Protein AF-A0A433JX73-F1 (afdb_monomer_lite)

pLDDT: mean 87.72, std 10.8, range [35.5, 97.44]

Secondary structure (DSSP, 8-state):
-HHHHHHTT----GGG-----TTS--EETTEE-SSS-B--HHHHHHHHHHHHHHHHH-HHHHHHHHHHHHHHHH--HHHHHHHHHSHHHHHHHHHHHHHHHHHHHH-TT-HHHHHHHHHHHHHTT---GGGG--HHHHHHTTEEEEEETTT--EEEEEEETTTEEEE-GGGGTT--TTTGGGEEEEETTEEEEEE-EEEEEEETTTTEEEEEE-GGGTTPPPBPBP-GGG--TT-EEEEEE-TT--TTPPPEEEEEEEEEEEEETTEEEEEESS---TTTTTPEEE-TTS-EEEEEEEPP--S-TT---EEEEEHHHHHTT-

Foldseek 3Di:
DQVVCVVVVHDDDPVPDDDDDLPDQDDDPQWTPSPATAHDPVLLVVLVVLLVCCVPPNLVRSLVVCCVVPVVPDDDPVVVVVCVVPSSVVSLVVSVVSLVVRCVRVHPLDLSSLVSVQSSCVSVVRHDPCSVDHPVNLQQLQKWWKAQQPPRQIAIWGFAPPFAIKFFQVSVPPDAQVNQVRIWTAGPVGRVLTATWGWDFHDPLLRMTHTHGDPSCPPRDGAAADDLVPDDWFFKKWQWWAASDDDPDDIDIDIWTFHDWDQASNAIWTFIPDDDHGRSGGTFIAGPVRHGQFTWDWGDPPDDPPDTGTTTGGVVVSVVRD

Sequence (322 aa):
MQKIIENNGFEINLSKCRLHHITQSQKVTGIVVNNKTNVQRGFINKTRSMLYAWERFGLEAGAKEYITSYLEKDHGTYDKKRILSEPSAYFNLVIKGRINYIGMVRGNQDSIYKKLLYKYSVLNGEPDENLKKTSNDILADSIFIVEHSIEGTQGTAFLVDKLGLVTVWHVVEGVTSETSCLLDFFRFYDRDIKRKAVLHNSSKSKDLAIFKFGNNFQGIVPLRLGDSAKLKQGDEIKLIGFPSYNIGDHYHCNMGRITQRKKVLGINVWLIDIPITHGISGGPVLNSDDEVIGIATVGSEKHDSTTISHGFIPIADALKLL

Structure (mmCIF, N/CA/C/O backbone):
data_AF-A0A433JX73-F1
#
_entry.id   AF-A0A433JX73-F1
#
loop_
_atom_site.group_PDB
_atom_site.id
_atom_site.type_symbol
_atom_site.label_atom_id
_atom_site.label_alt_id
_atom_site.label_comp_id
_atom_site.label_asym_id
_atom_site.label_entity_id
_atom_site.label_seq_id
_atom_site.pdbx_PDB_ins_code
_atom_site.Cartn_x
_atom_site.Cartn_y
_atom_site.Cartn_z
_atom_site.occupancy
_atom_site.B_iso_or_equiv
_atom_site.auth_seq_id
_atom_site.auth_comp_id
_atom_site.auth_asym_id
_atom_site.auth_atom_id
_atom_site.pdbx_PDB_model_num
ATOM 1 N N . MET A 1 1 ? -13.924 -32.068 -30.292 1.00 68.81 1 MET A N 1
ATOM 2 C CA . MET A 1 1 ? -13.388 -30.701 -30.475 1.00 68.81 1 MET A CA 1
ATOM 3 C C . MET A 1 1 ? -13.302 -30.312 -31.950 1.00 68.81 1 MET A C 1
ATOM 5 O O . MET A 1 1 ? -13.969 -29.360 -32.309 1.00 68.81 1 MET A O 1
ATOM 9 N N . GLN A 1 2 ? -12.605 -31.061 -32.816 1.00 80.94 2 GLN A N 1
ATOM 10 C CA . GLN A 1 2 ? -12.507 -30.757 -34.259 1.00 80.94 2 GLN A CA 1
ATOM 11 C C . GLN A 1 2 ? -13.866 -30.537 -34.958 1.00 80.94 2 GLN A C 1
ATOM 13 O O . GLN A 1 2 ? -14.104 -29.453 -35.477 1.00 80.94 2 GLN A O 1
ATOM 18 N N . LYS A 1 3 ? -14.808 -31.483 -34.821 1.00 85.00 3 LYS A N 1
ATOM 19 C CA . LYS A 1 3 ? -16.188 -31.344 -35.335 1.00 85.00 3 LYS A CA 1
ATOM 20 C C . LYS A 1 3 ? -16.917 -30.074 -34.872 1.00 85.00 3 LYS A C 1
ATOM 22 O O . LYS A 1 3 ? -17.759 -29.563 -35.590 1.00 85.00 3 LYS A O 1
ATOM 27 N N . ILE A 1 4 ? -16.627 -29.569 -33.670 1.00 87.62 4 ILE A N 1
ATOM 28 C CA . ILE A 1 4 ? -17.283 -28.361 -33.138 1.00 87.62 4 ILE A CA 1
ATOM 29 C C . ILE A 1 4 ? -16.751 -27.117 -33.858 1.00 87.62 4 ILE A C 1
ATOM 31 O O . ILE A 1 4 ? -17.522 -26.215 -34.162 1.00 87.62 4 ILE A O 1
ATOM 35 N N . ILE A 1 5 ? -15.447 -27.076 -34.142 1.00 83.50 5 ILE A N 1
ATOM 36 C CA . ILE A 1 5 ? -14.789 -25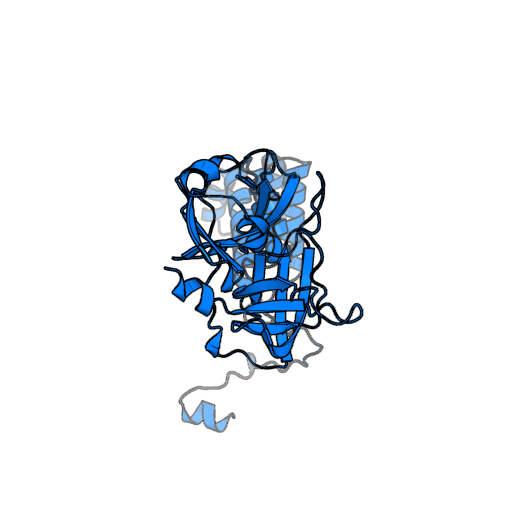.949 -34.815 1.00 83.50 5 ILE A CA 1
ATOM 37 C C . ILE A 1 5 ? -15.253 -25.871 -36.276 1.00 83.50 5 ILE A C 1
ATOM 39 O O . ILE A 1 5 ? -15.681 -24.811 -36.727 1.00 83.50 5 ILE A O 1
ATOM 43 N N . GLU A 1 6 ? -15.268 -27.015 -36.964 1.00 90.69 6 GLU A N 1
ATOM 44 C CA . GLU A 1 6 ? -15.723 -27.132 -38.355 1.00 90.69 6 GLU A CA 1
ATOM 45 C C . GLU A 1 6 ? -17.215 -26.779 -38.498 1.00 90.69 6 GLU A C 1
ATOM 47 O O . GLU A 1 6 ? -17.586 -26.018 -39.389 1.00 90.69 6 GLU A O 1
ATOM 52 N N . ASN A 1 7 ? -18.068 -27.218 -37.562 1.00 91.69 7 ASN A N 1
ATOM 53 C CA . ASN A 1 7 ? -19.498 -26.876 -37.553 1.00 91.69 7 ASN A CA 1
ATOM 54 C C . ASN A 1 7 ? -19.784 -25.376 -37.349 1.00 91.69 7 ASN A C 1
ATOM 56 O O . ASN A 1 7 ? -20.882 -24.926 -37.660 1.00 91.69 7 ASN A O 1
ATOM 60 N N . ASN A 1 8 ? -18.828 -24.605 -36.822 1.00 91.69 8 ASN A N 1
ATOM 61 C CA . ASN A 1 8 ? -18.940 -23.150 -36.673 1.00 91.69 8 ASN A CA 1
ATOM 62 C C . ASN A 1 8 ? -18.275 -22.381 -37.834 1.00 91.69 8 ASN A C 1
ATOM 64 O O . ASN A 1 8 ? -18.085 -21.172 -37.732 1.00 91.69 8 ASN A O 1
ATOM 68 N N . GLY A 1 9 ? -17.910 -23.060 -38.929 1.00 90.19 9 GLY A N 1
ATOM 69 C CA . GLY A 1 9 ? -17.346 -22.428 -40.125 1.00 90.19 9 GLY A CA 1
ATOM 70 C C . GLY A 1 9 ? -15.860 -22.069 -40.025 1.00 90.19 9 GLY A C 1
ATOM 71 O O . GLY A 1 9 ? -15.372 -21.286 -40.837 1.00 90.19 9 GLY A O 1
ATOM 72 N N . PHE A 1 10 ? -15.130 -22.620 -39.050 1.00 89.44 10 PHE A N 1
ATOM 73 C CA . PHE A 1 10 ? -13.686 -22.420 -38.918 1.00 89.44 10 PHE A CA 1
ATOM 74 C C . PHE A 1 10 ? -12.906 -23.634 -39.431 1.00 89.44 10 PHE A C 1
ATOM 76 O O . PHE A 1 10 ? -13.241 -24.777 -39.125 1.00 89.44 10 PHE A O 1
ATOM 83 N N . GLU A 1 11 ? -11.809 -23.382 -40.146 1.00 86.38 11 GLU A N 1
ATOM 84 C CA . GLU A 1 11 ? -10.887 -24.419 -40.617 1.00 86.38 11 GLU A CA 1
ATOM 85 C C . GLU A 1 11 ? -9.642 -24.494 -39.718 1.00 86.38 11 GLU A C 1
ATOM 87 O O . GLU A 1 11 ? -9.000 -23.483 -39.411 1.00 86.38 11 GLU A O 1
ATOM 92 N N . ILE A 1 12 ? -9.282 -25.702 -39.272 1.00 81.50 12 ILE A N 1
ATOM 93 C CA . ILE A 1 12 ? -8.106 -25.905 -38.418 1.00 81.50 12 ILE A CA 1
ATOM 94 C C . ILE A 1 12 ? -6.851 -25.946 -39.286 1.00 81.50 12 ILE A C 1
ATOM 96 O O . ILE A 1 12 ? -6.591 -26.909 -40.002 1.00 81.50 12 ILE A O 1
ATOM 100 N N . ASN A 1 13 ? -5.995 -24.936 -39.143 1.00 82.81 13 ASN A N 1
ATOM 101 C CA . ASN A 1 13 ? -4.695 -24.942 -39.798 1.00 82.81 13 ASN A CA 1
ATOM 102 C C . ASN A 1 13 ? -3.700 -25.844 -39.042 1.00 82.81 13 ASN A C 1
ATOM 104 O O . ASN A 1 13 ? -3.029 -25.406 -38.102 1.00 82.81 13 ASN A O 1
ATOM 108 N N . LEU A 1 14 ? -3.571 -27.098 -39.487 1.00 81.19 14 LEU A N 1
ATOM 109 C CA . LEU A 1 14 ? -2.669 -28.087 -38.884 1.00 81.19 14 LEU A CA 1
ATOM 110 C C . LEU A 1 14 ? -1.194 -27.653 -38.912 1.00 81.19 14 LEU A C 1
ATOM 112 O O . LEU A 1 14 ? -0.466 -27.951 -37.971 1.00 81.19 14 LEU A O 1
ATOM 116 N N . SER A 1 15 ? -0.759 -26.863 -39.905 1.00 80.19 15 SER A N 1
ATOM 117 C CA . SER A 1 15 ? 0.625 -26.349 -39.963 1.00 80.19 15 SER A CA 1
ATOM 118 C C . SER A 1 15 ? 0.959 -25.373 -38.821 1.00 80.19 15 SER A C 1
ATOM 120 O O . SER A 1 15 ? 2.124 -25.185 -38.460 1.00 80.19 15 SER A O 1
ATOM 122 N N . LYS A 1 16 ? -0.072 -24.767 -38.217 1.00 73.50 16 LYS A N 1
ATOM 123 C CA . LYS A 1 16 ? 0.028 -23.880 -37.050 1.00 73.50 16 LYS A CA 1
ATOM 124 C C . LYS A 1 16 ? -0.387 -24.569 -35.745 1.00 73.50 16 LYS A C 1
ATOM 126 O O . LYS A 1 16 ? -0.333 -23.937 -34.692 1.00 73.50 16 LYS A O 1
ATOM 131 N N . CYS A 1 17 ? -0.759 -25.848 -35.791 1.00 73.12 17 CYS A N 1
ATOM 132 C CA . CYS A 1 17 ? -1.109 -26.626 -34.613 1.00 73.12 17 CYS A CA 1
ATOM 133 C C . CYS A 1 17 ? 0.157 -27.268 -34.026 1.00 73.12 17 CYS A C 1
ATOM 135 O O . CYS A 1 17 ? 0.827 -28.065 -34.678 1.00 73.12 17 CYS A O 1
ATOM 137 N N . ARG A 1 18 ? 0.519 -26.896 -32.794 1.00 75.38 18 ARG A N 1
ATOM 138 C CA . ARG A 1 18 ? 1.659 -27.474 -32.067 1.00 75.38 18 ARG A CA 1
ATOM 139 C C . ARG A 1 18 ? 1.197 -27.910 -30.688 1.00 75.38 18 ARG A C 1
ATOM 141 O O . ARG A 1 18 ? 0.742 -27.082 -29.903 1.00 75.38 18 ARG A O 1
ATOM 148 N N . LEU A 1 19 ? 1.331 -29.199 -30.399 1.00 79.88 19 LEU A N 1
ATOM 149 C CA . LEU A 1 19 ? 1.073 -29.749 -29.074 1.00 79.88 19 LEU A CA 1
ATOM 150 C C . LEU A 1 19 ? 2.380 -29.743 -28.287 1.00 79.88 19 LEU A C 1
ATOM 152 O O . LEU A 1 19 ? 3.373 -30.334 -28.702 1.00 79.88 19 LEU A O 1
ATOM 156 N N . HIS A 1 20 ? 2.375 -29.051 -27.154 1.00 81.06 20 HIS A N 1
ATOM 157 C CA . HIS A 1 20 ? 3.516 -28.962 -26.254 1.00 81.06 20 HIS A CA 1
ATOM 158 C C . HIS A 1 20 ? 3.093 -29.405 -24.863 1.00 81.06 20 HIS A C 1
ATOM 160 O O . HIS A 1 20 ? 2.054 -28.974 -24.360 1.00 81.06 20 HIS A O 1
ATOM 166 N N . HIS A 1 21 ? 3.921 -30.230 -24.228 1.00 84.94 21 HIS A N 1
ATOM 167 C CA . HIS A 1 21 ? 3.697 -30.640 -22.846 1.00 84.94 21 HIS A CA 1
ATOM 168 C C . HIS A 1 21 ? 3.850 -29.444 -21.890 1.00 84.94 21 HIS A C 1
ATOM 170 O O . HIS A 1 21 ? 4.593 -28.508 -22.184 1.00 84.94 21 HIS A O 1
ATOM 176 N N . ILE A 1 22 ? 3.203 -29.482 -20.720 1.00 80.38 22 ILE A N 1
ATOM 177 C CA . ILE A 1 22 ? 3.248 -28.392 -19.723 1.00 80.38 22 ILE A CA 1
ATOM 178 C C . ILE A 1 22 ? 4.670 -28.095 -19.207 1.00 80.38 22 ILE A C 1
ATOM 180 O O . ILE A 1 22 ? 4.983 -26.970 -18.816 1.00 80.38 22 ILE A O 1
ATOM 184 N N . THR A 1 23 ? 5.561 -29.091 -19.253 1.00 86.06 23 THR A N 1
ATOM 185 C CA . THR A 1 23 ? 6.981 -28.942 -18.882 1.00 86.06 23 THR A CA 1
ATOM 186 C C . THR A 1 23 ? 7.823 -28.266 -19.966 1.00 86.06 23 THR A C 1
ATOM 188 O O . THR A 1 23 ? 8.953 -27.861 -19.702 1.00 86.06 23 THR A O 1
ATOM 191 N N . GLN A 1 24 ? 7.298 -28.122 -21.183 1.00 86.06 24 GLN A N 1
ATOM 192 C CA . GLN A 1 24 ? 7.965 -27.433 -22.284 1.00 86.06 24 GLN A CA 1
ATOM 193 C C . GLN A 1 24 ? 7.539 -25.965 -22.331 1.00 86.06 24 GLN A C 1
ATOM 195 O O . GLN A 1 24 ? 6.447 -25.603 -21.902 1.00 86.06 24 GLN A O 1
ATOM 200 N N . SER A 1 25 ? 8.390 -25.084 -22.864 1.00 80.88 25 SER A N 1
ATOM 201 C CA . SER A 1 25 ? 8.007 -23.682 -23.066 1.00 80.88 25 SER A CA 1
ATOM 202 C C . SER A 1 25 ? 6.942 -23.583 -24.157 1.00 80.88 25 SER A C 1
ATOM 204 O O . SER A 1 25 ? 7.225 -23.760 -25.339 1.00 80.88 25 SER A O 1
ATOM 206 N N . GLN A 1 26 ? 5.726 -23.253 -23.748 1.00 88.12 26 GLN A N 1
ATOM 207 C CA . GLN A 1 26 ? 4.598 -22.950 -24.608 1.00 88.12 26 GLN A CA 1
ATOM 208 C C . GLN A 1 26 ? 4.615 -21.456 -24.917 1.00 88.12 26 GLN A C 1
ATOM 210 O O . GLN A 1 26 ? 4.752 -20.617 -24.018 1.00 88.12 26 GLN A O 1
ATOM 215 N N . LYS A 1 27 ? 4.509 -21.123 -26.204 1.00 87.94 27 LYS A N 1
ATOM 216 C CA . LYS A 1 27 ? 4.512 -19.742 -26.681 1.00 87.94 27 LYS A CA 1
ATOM 217 C C . LYS A 1 27 ? 3.327 -19.494 -27.598 1.00 87.94 27 LYS A C 1
ATOM 219 O O . LYS A 1 27 ? 3.125 -20.240 -28.551 1.00 87.94 27 LYS A O 1
ATOM 224 N N . VAL A 1 28 ? 2.619 -18.400 -27.356 1.00 82.56 28 VAL A N 1
ATOM 225 C CA . VAL A 1 28 ? 1.583 -17.869 -28.247 1.00 82.56 28 VAL A CA 1
ATOM 226 C C . VAL A 1 28 ? 2.010 -16.459 -28.618 1.00 82.56 28 VAL A C 1
ATOM 228 O O . VAL A 1 28 ? 2.347 -15.672 -27.737 1.00 82.56 28 VAL A O 1
ATOM 231 N N . THR A 1 29 ? 2.124 -16.178 -29.921 1.00 83.50 29 THR A N 1
ATOM 232 C CA . THR A 1 29 ? 2.527 -14.857 -30.452 1.00 83.50 29 THR A CA 1
ATOM 233 C C . THR A 1 29 ? 3.782 -14.261 -29.784 1.00 83.50 29 THR A C 1
ATOM 235 O O . THR A 1 29 ? 3.883 -13.058 -29.570 1.00 83.50 29 THR A O 1
ATOM 238 N N . GLY A 1 30 ? 4.751 -15.107 -29.411 1.00 81.88 30 GLY A N 1
ATOM 239 C CA . GLY A 1 30 ? 6.005 -14.692 -28.767 1.00 81.88 30 GLY A CA 1
ATOM 240 C C . GLY A 1 30 ? 5.955 -14.526 -27.240 1.00 81.88 30 GLY A C 1
ATOM 241 O O . GLY A 1 30 ? 7.020 -14.379 -26.632 1.00 81.88 30 GLY A O 1
ATOM 242 N N . ILE A 1 31 ? 4.777 -14.623 -26.619 1.00 89.69 31 ILE A N 1
ATOM 243 C CA . ILE A 1 31 ? 4.552 -14.598 -25.166 1.00 89.69 31 ILE A CA 1
ATOM 244 C C . ILE A 1 31 ? 4.593 -16.031 -24.626 1.00 89.69 31 ILE A C 1
ATOM 246 O O . ILE A 1 31 ? 4.033 -16.941 -25.229 1.00 89.69 31 ILE A O 1
ATOM 250 N N . VAL A 1 32 ? 5.269 -16.241 -23.498 1.00 88.81 32 VAL A N 1
ATOM 251 C CA . VAL A 1 32 ? 5.314 -17.529 -22.789 1.00 88.81 32 VAL A CA 1
ATOM 252 C C . VAL A 1 32 ? 4.062 -17.665 -21.923 1.00 88.81 32 VAL A C 1
ATOM 254 O O . VAL A 1 32 ? 3.746 -16.733 -21.186 1.00 88.81 32 VAL A O 1
ATOM 257 N N . VAL A 1 33 ? 3.366 -18.804 -21.999 1.00 88.38 33 VAL A N 1
ATOM 258 C CA . VAL A 1 33 ? 2.019 -18.970 -21.405 1.00 88.38 33 VAL A CA 1
ATOM 259 C C . VAL A 1 33 ? 1.865 -20.156 -20.442 1.00 88.38 33 VAL A C 1
ATOM 261 O O . VAL A 1 33 ? 0.762 -20.402 -19.982 1.00 88.38 33 VAL A O 1
ATOM 264 N N . ASN A 1 34 ? 2.942 -20.871 -20.094 1.00 82.44 34 ASN A N 1
ATOM 265 C CA . ASN A 1 34 ? 2.865 -22.139 -19.342 1.00 82.44 34 ASN A CA 1
ATOM 266 C C . ASN A 1 34 ? 2.001 -22.110 -18.069 1.00 82.44 34 ASN A C 1
ATOM 268 O O . ASN A 1 34 ? 1.241 -23.036 -17.825 1.00 82.44 34 ASN A O 1
ATOM 272 N N . ASN A 1 35 ? 2.187 -21.096 -17.223 1.00 81.81 35 ASN A N 1
ATOM 273 C CA . ASN A 1 35 ? 1.468 -20.959 -15.947 1.00 81.81 35 ASN A CA 1
ATOM 274 C C . ASN A 1 35 ? 0.847 -19.562 -15.838 1.00 81.81 35 ASN A C 1
ATOM 276 O O . ASN A 1 35 ? -0.327 -19.396 -15.540 1.00 81.81 35 ASN A O 1
ATOM 280 N N . LYS A 1 36 ? 1.637 -18.541 -16.174 1.00 86.06 36 LYS A N 1
ATOM 281 C CA . LYS A 1 36 ? 1.172 -17.166 -16.348 1.00 86.06 36 LYS A CA 1
ATOM 282 C C . LYS A 1 36 ? 1.758 -16.566 -17.612 1.00 86.06 36 LYS A C 1
ATOM 284 O O . LYS A 1 36 ? 2.806 -17.023 -18.082 1.00 86.06 36 LYS A O 1
ATOM 289 N N . THR A 1 37 ? 1.121 -15.514 -18.112 1.00 89.19 37 THR A N 1
ATOM 290 C CA . THR A 1 37 ? 1.660 -14.710 -19.208 1.00 89.19 37 THR A CA 1
ATOM 291 C C . THR A 1 37 ? 3.017 -14.140 -18.817 1.00 89.19 37 THR A C 1
ATOM 293 O O . THR A 1 37 ? 3.218 -13.576 -17.738 1.00 89.19 37 THR A O 1
ATOM 296 N N . ASN A 1 38 ? 4.004 -14.344 -19.683 1.00 92.94 38 ASN A N 1
ATOM 297 C CA . ASN A 1 38 ? 5.362 -13.922 -19.416 1.00 92.94 38 ASN A CA 1
ATOM 298 C C . ASN A 1 38 ? 6.107 -13.546 -20.700 1.00 92.94 38 ASN A C 1
ATOM 300 O O . ASN A 1 38 ? 5.939 -14.140 -21.762 1.00 92.94 38 ASN A O 1
ATOM 304 N N . VAL A 1 39 ? 6.996 -12.568 -20.582 1.00 93.06 39 VAL A N 1
ATOM 305 C CA . VAL A 1 39 ? 7.946 -12.202 -21.624 1.00 93.06 39 VAL A CA 1
ATOM 306 C C . VAL A 1 39 ? 9.121 -13.183 -21.630 1.00 93.06 39 VAL A C 1
ATOM 308 O O . VAL A 1 39 ? 9.559 -13.684 -20.593 1.00 93.06 39 VAL A O 1
ATOM 311 N N . GLN A 1 40 ? 9.676 -13.450 -22.812 1.00 90.94 40 GLN A N 1
ATOM 312 C CA . GLN A 1 40 ? 10.855 -14.305 -22.943 1.00 90.94 40 GLN A CA 1
ATOM 313 C C . GLN A 1 40 ? 12.038 -13.752 -22.137 1.00 90.94 40 GLN A C 1
ATOM 315 O O . GLN A 1 40 ? 12.359 -12.564 -22.211 1.00 90.94 40 GLN A O 1
ATOM 320 N N . ARG A 1 41 ? 12.747 -14.634 -21.421 1.00 90.75 41 ARG A N 1
ATOM 321 C CA . ARG A 1 41 ? 13.890 -14.255 -20.572 1.00 90.75 41 ARG A CA 1
ATOM 322 C C . ARG A 1 41 ? 14.958 -13.468 -21.338 1.00 90.75 41 ARG A C 1
ATOM 324 O O . ARG A 1 41 ? 15.484 -12.496 -20.805 1.00 90.75 41 ARG A O 1
ATOM 331 N N . GLY A 1 42 ? 15.223 -13.833 -22.595 1.00 92.69 42 GLY A N 1
ATOM 332 C CA . GLY A 1 42 ? 16.160 -13.111 -23.463 1.00 92.69 42 GLY A CA 1
ATOM 333 C C . GLY A 1 42 ? 15.766 -11.650 -23.696 1.00 92.69 42 GLY A C 1
ATOM 334 O O . GLY A 1 42 ? 16.621 -10.771 -23.662 1.00 92.69 42 GLY A O 1
ATOM 335 N N . PHE A 1 43 ? 14.470 -11.358 -23.835 1.00 93.19 43 PHE A N 1
ATOM 336 C CA . PHE A 1 43 ? 13.988 -9.986 -23.994 1.00 93.19 43 PHE A CA 1
ATOM 337 C C . PHE A 1 43 ? 14.191 -9.167 -22.711 1.00 93.19 43 PHE A C 1
ATOM 339 O O . PHE A 1 43 ? 14.679 -8.041 -22.786 1.00 93.19 43 PHE A O 1
ATOM 346 N N . ILE A 1 44 ? 13.883 -9.738 -21.541 1.00 95.00 44 ILE A N 1
ATOM 347 C CA . ILE A 1 44 ? 14.101 -9.085 -20.238 1.00 95.00 44 ILE A CA 1
ATOM 348 C C . ILE A 1 44 ? 15.595 -8.822 -20.013 1.00 95.00 44 ILE A C 1
ATOM 350 O O . ILE A 1 44 ? 15.976 -7.713 -19.645 1.00 95.00 44 ILE A O 1
ATOM 354 N N . ASN A 1 45 ? 16.445 -9.822 -20.262 1.00 95.81 45 ASN A N 1
ATOM 355 C CA . ASN A 1 45 ? 17.894 -9.697 -20.109 1.00 95.81 45 ASN A CA 1
ATOM 356 C C . ASN A 1 45 ? 18.462 -8.622 -21.034 1.00 95.81 45 ASN A C 1
ATOM 358 O O . ASN A 1 45 ? 19.222 -7.781 -20.574 1.00 95.81 45 ASN A O 1
ATOM 362 N N . LYS A 1 46 ? 18.028 -8.579 -22.298 1.00 94.12 46 LYS A N 1
ATOM 363 C CA . LYS A 1 46 ? 18.442 -7.531 -23.235 1.00 94.12 46 LYS A CA 1
ATOM 364 C C . LYS A 1 46 ? 18.050 -6.137 -22.737 1.00 94.12 46 LYS A C 1
ATOM 366 O O . LYS A 1 46 ? 18.880 -5.238 -22.754 1.00 94.12 46 LYS A O 1
ATOM 371 N N . THR A 1 47 ? 16.829 -5.959 -22.225 1.00 96.25 47 THR A N 1
ATOM 372 C CA . THR A 1 47 ? 16.399 -4.677 -21.633 1.00 96.25 47 THR A CA 1
ATOM 373 C C . THR A 1 47 ? 17.255 -4.297 -20.420 1.00 96.25 47 THR A C 1
ATOM 375 O O . THR A 1 47 ? 17.659 -3.145 -20.294 1.00 96.25 47 THR A O 1
ATOM 378 N N . ARG A 1 48 ? 17.596 -5.264 -19.554 1.00 96.38 48 ARG A N 1
ATOM 379 C CA . ARG A 1 48 ? 18.517 -5.046 -18.423 1.00 96.38 48 ARG A CA 1
ATOM 380 C C . ARG A 1 48 ? 19.904 -4.614 -18.887 1.00 96.38 48 ARG A C 1
ATOM 382 O O . ARG A 1 48 ? 20.447 -3.672 -18.322 1.00 96.38 48 ARG A O 1
ATOM 389 N N . SER A 1 49 ? 20.451 -5.273 -19.907 1.00 95.19 49 SER A N 1
ATOM 390 C CA . SER A 1 49 ? 21.751 -4.930 -20.488 1.00 95.19 49 SER A CA 1
ATOM 391 C C . SER A 1 49 ? 21.755 -3.521 -21.081 1.00 95.19 49 SER A C 1
ATOM 393 O O . SER A 1 49 ? 22.714 -2.793 -20.868 1.00 95.19 49 SER A O 1
ATOM 395 N N . MET A 1 50 ? 20.674 -3.103 -21.749 1.00 94.69 50 MET A N 1
ATOM 396 C CA . MET A 1 50 ? 20.543 -1.738 -22.281 1.00 94.69 50 MET A CA 1
ATOM 397 C C . MET A 1 50 ? 20.530 -0.682 -21.165 1.00 94.69 50 MET A C 1
ATOM 399 O O . MET A 1 50 ? 21.268 0.294 -21.241 1.00 94.69 50 MET A O 1
ATOM 403 N N . LEU A 1 51 ? 19.748 -0.901 -20.100 1.00 96.31 51 LEU A N 1
ATOM 404 C CA . LEU A 1 51 ? 19.734 -0.011 -18.929 1.00 96.31 51 LEU A CA 1
ATOM 405 C C . LEU A 1 51 ? 21.087 0.026 -18.209 1.00 96.31 51 LEU A C 1
ATOM 407 O O . LEU A 1 51 ? 21.487 1.066 -17.704 1.00 96.31 51 LEU A O 1
ATOM 411 N N . TYR A 1 52 ? 21.787 -1.107 -18.138 1.00 95.75 52 TYR A N 1
ATOM 412 C CA . TYR A 1 52 ? 23.133 -1.173 -17.569 1.00 95.75 52 TYR A CA 1
ATOM 413 C C . TYR A 1 52 ? 24.157 -0.413 -18.421 1.00 95.75 52 TYR A C 1
ATOM 415 O O . TYR A 1 52 ? 24.986 0.303 -17.872 1.00 95.75 52 TYR A O 1
ATOM 423 N N . ALA A 1 53 ? 24.084 -0.530 -19.750 1.00 94.31 53 ALA A N 1
ATOM 424 C CA . ALA A 1 53 ? 24.962 0.207 -20.652 1.00 94.31 53 ALA A CA 1
ATOM 425 C C . ALA A 1 53 ? 24.764 1.723 -20.513 1.00 94.31 53 ALA A C 1
ATOM 427 O O . ALA A 1 53 ? 25.744 2.452 -20.415 1.00 94.31 53 ALA A O 1
ATOM 428 N N . TRP A 1 54 ? 23.512 2.183 -20.418 1.00 95.19 54 TRP A N 1
ATOM 429 C CA . TRP A 1 54 ? 23.214 3.588 -20.133 1.00 95.19 54 TRP A CA 1
ATOM 430 C C . TRP A 1 54 ? 23.773 4.014 -18.769 1.00 95.19 54 TRP A C 1
ATOM 432 O O . TRP A 1 54 ? 24.508 4.990 -18.693 1.00 95.19 54 TRP A O 1
ATOM 442 N N . GLU A 1 55 ? 23.501 3.263 -17.703 1.00 95.69 55 GLU A N 1
ATOM 443 C CA . GLU A 1 55 ? 24.003 3.575 -16.357 1.00 95.69 55 GLU A CA 1
ATOM 444 C C . GLU A 1 55 ? 25.535 3.682 -16.288 1.00 95.69 55 GLU A C 1
ATOM 446 O O . GLU A 1 55 ? 26.058 4.546 -15.592 1.00 95.69 55 GLU A O 1
ATOM 451 N N . ARG A 1 56 ? 26.264 2.806 -16.991 1.00 95.62 56 ARG A N 1
ATOM 452 C CA . ARG A 1 56 ? 27.732 2.751 -16.925 1.00 95.62 56 ARG A CA 1
ATOM 453 C C . ARG A 1 56 ? 28.442 3.681 -17.895 1.00 95.62 56 ARG A C 1
ATOM 455 O O . ARG A 1 56 ? 29.483 4.220 -17.537 1.00 95.62 56 ARG A O 1
ATOM 462 N N . PHE A 1 57 ? 27.926 3.820 -19.111 1.00 94.38 57 PHE A N 1
ATOM 463 C CA . PHE A 1 57 ? 28.623 4.497 -20.208 1.00 94.38 57 PHE A CA 1
ATOM 464 C C . PHE A 1 57 ? 27.913 5.772 -20.676 1.00 94.38 57 PHE A C 1
ATOM 466 O O . PHE A 1 57 ? 28.433 6.484 -21.531 1.00 94.38 57 PHE A O 1
ATOM 473 N N . GLY A 1 58 ? 26.739 6.080 -20.125 1.00 93.75 58 GLY A N 1
ATOM 474 C CA . GLY A 1 58 ? 25.913 7.204 -20.546 1.00 93.75 58 GLY A CA 1
ATOM 475 C C . GLY A 1 58 ? 24.990 6.868 -21.720 1.00 93.75 58 GLY A C 1
ATOM 476 O O . GLY A 1 58 ? 25.092 5.821 -22.369 1.00 93.75 58 GLY A O 1
ATOM 477 N N . LEU A 1 59 ? 24.045 7.775 -21.978 1.00 93.31 59 LEU A N 1
ATOM 478 C CA . LEU A 1 59 ? 22.992 7.575 -22.977 1.00 93.31 59 LEU A CA 1
ATOM 479 C C . LEU A 1 59 ? 23.557 7.507 -24.404 1.00 93.31 59 LEU A C 1
ATOM 481 O O . LEU A 1 59 ? 23.161 6.639 -25.177 1.00 93.31 59 LEU A O 1
ATOM 485 N N . GLU A 1 60 ? 24.502 8.388 -24.735 1.00 93.12 60 GLU A N 1
ATOM 486 C CA . GLU A 1 60 ? 25.086 8.494 -26.078 1.00 93.12 60 GLU A CA 1
ATOM 487 C C . GLU A 1 60 ? 25.896 7.250 -26.458 1.00 93.12 60 GLU A C 1
ATOM 489 O O . GLU A 1 60 ? 25.702 6.677 -27.534 1.00 93.12 60 GLU A O 1
ATOM 494 N N . ALA A 1 61 ? 26.767 6.783 -25.558 1.00 92.38 61 ALA A N 1
ATOM 495 C CA . ALA A 1 61 ? 27.569 5.586 -25.789 1.00 92.38 61 ALA A CA 1
ATOM 496 C C . ALA A 1 61 ? 26.685 4.333 -25.892 1.00 92.38 61 ALA A C 1
ATOM 498 O O . ALA A 1 61 ? 26.868 3.519 -26.799 1.00 92.38 61 ALA A O 1
ATOM 499 N N . GLY A 1 62 ? 25.681 4.210 -25.013 1.00 90.94 62 GLY A N 1
ATOM 500 C CA . GLY A 1 62 ? 24.706 3.121 -25.070 1.00 90.94 62 GLY A CA 1
ATOM 501 C C . GLY A 1 62 ? 23.899 3.115 -26.372 1.00 90.94 62 GLY A C 1
ATOM 502 O O . GLY A 1 62 ? 23.702 2.055 -26.970 1.00 90.94 62 GLY A O 1
ATOM 503 N N . ALA A 1 63 ? 23.488 4.291 -26.854 1.00 91.06 63 ALA A N 1
ATOM 504 C CA . ALA A 1 63 ? 22.788 4.439 -28.125 1.00 91.06 63 ALA A CA 1
ATOM 505 C C . ALA A 1 63 ? 23.665 4.037 -29.319 1.00 91.06 63 ALA A C 1
ATOM 507 O O . ALA A 1 63 ? 23.212 3.289 -30.186 1.00 91.06 63 ALA A O 1
ATOM 508 N N . LYS A 1 64 ? 24.930 4.473 -29.347 1.00 89.75 64 LYS A N 1
ATOM 509 C CA . LYS A 1 64 ? 25.883 4.125 -30.412 1.00 89.75 64 LYS A CA 1
ATOM 510 C C . LYS A 1 64 ? 26.120 2.616 -30.504 1.00 89.75 64 LYS A C 1
ATOM 512 O O . LYS A 1 64 ? 26.072 2.051 -31.599 1.00 89.75 64 LYS A O 1
ATOM 517 N N . GLU A 1 65 ? 26.324 1.963 -29.362 1.00 89.12 65 GLU A N 1
ATOM 518 C CA . GLU A 1 65 ? 26.494 0.508 -29.287 1.00 89.12 65 GLU A CA 1
ATOM 519 C C . GLU A 1 65 ? 25.229 -0.221 -29.757 1.00 89.12 65 GLU A C 1
ATOM 521 O O . GLU A 1 65 ? 25.289 -1.143 -30.572 1.00 89.12 65 GLU A O 1
ATOM 526 N N . TYR A 1 66 ? 24.053 0.230 -29.307 1.00 87.12 66 TYR A N 1
ATOM 527 C CA . TYR A 1 66 ? 22.782 -0.357 -29.720 1.00 87.12 66 TYR A CA 1
ATOM 528 C C . TYR A 1 66 ? 22.554 -0.255 -31.232 1.00 87.12 66 TYR A C 1
ATOM 530 O O . TYR A 1 66 ? 22.142 -1.233 -31.856 1.00 87.12 66 TYR A O 1
ATOM 538 N N . ILE A 1 67 ? 22.841 0.903 -31.829 1.00 85.81 67 ILE A N 1
ATOM 539 C CA . ILE A 1 67 ? 22.673 1.115 -33.268 1.00 85.81 67 ILE A CA 1
ATOM 540 C C . ILE A 1 67 ? 23.614 0.210 -34.063 1.00 85.81 67 ILE A C 1
ATOM 542 O O . ILE A 1 67 ? 23.151 -0.492 -34.959 1.00 85.81 67 ILE A O 1
ATOM 546 N N . THR A 1 68 ? 24.895 0.165 -33.694 1.00 84.81 68 THR A N 1
ATOM 547 C CA . THR A 1 68 ? 25.895 -0.687 -34.361 1.00 84.81 68 THR A CA 1
ATOM 548 C C . THR A 1 68 ? 25.492 -2.161 -34.309 1.00 84.81 68 THR A C 1
ATOM 550 O O . THR A 1 68 ? 25.503 -2.857 -35.319 1.00 84.81 68 THR A O 1
ATOM 553 N N . SER A 1 69 ? 25.060 -2.633 -33.139 1.00 81.06 69 SER A N 1
ATOM 554 C CA . SER A 1 69 ? 24.758 -4.048 -32.918 1.00 81.06 69 SER A CA 1
ATOM 555 C C . SER A 1 69 ? 23.393 -4.502 -33.467 1.00 81.06 69 SER A C 1
ATOM 557 O O . SER A 1 69 ? 23.208 -5.697 -33.727 1.00 81.06 69 SER A O 1
ATOM 559 N N . TYR A 1 70 ? 22.414 -3.597 -33.621 1.00 72.06 70 TYR A N 1
ATOM 560 C CA . TYR A 1 70 ? 21.017 -3.981 -33.889 1.00 72.06 70 TYR A CA 1
ATOM 561 C C . TYR A 1 70 ? 20.320 -3.249 -35.042 1.00 72.06 70 TYR A C 1
ATOM 563 O O . TYR A 1 70 ? 19.355 -3.794 -35.574 1.00 72.06 70 TYR A O 1
ATOM 571 N N . LEU A 1 71 ? 20.768 -2.064 -35.469 1.00 69.25 71 LEU A N 1
ATOM 572 C CA . LEU A 1 71 ? 20.061 -1.301 -36.508 1.00 69.25 71 LEU A CA 1
ATOM 573 C C . LEU A 1 71 ? 20.225 -1.901 -37.913 1.00 69.25 71 LEU A C 1
ATOM 575 O O . LEU A 1 71 ? 19.362 -1.727 -38.775 1.00 69.25 71 LEU A O 1
ATOM 579 N N . GLU A 1 72 ? 21.329 -2.609 -38.158 1.00 59.75 72 GLU A N 1
ATOM 580 C CA . GLU A 1 72 ? 21.640 -3.147 -39.485 1.00 59.75 72 GLU A CA 1
ATOM 581 C C . GLU A 1 72 ? 20.689 -4.270 -39.920 1.00 59.75 72 GLU A C 1
ATOM 583 O O . GLU A 1 72 ? 20.476 -4.441 -41.120 1.00 59.75 72 GLU A O 1
ATOM 588 N N . LYS A 1 73 ? 20.073 -4.983 -38.966 1.00 62.16 73 LYS A N 1
ATOM 589 C CA . LYS A 1 73 ? 19.336 -6.234 -39.215 1.00 62.16 73 LYS A CA 1
ATOM 590 C C . LYS A 1 73 ? 17.828 -6.064 -39.436 1.00 62.16 73 LYS A C 1
ATOM 592 O O . LYS A 1 73 ? 17.257 -6.853 -40.179 1.00 62.16 73 LYS A O 1
ATOM 597 N N . ASP A 1 74 ? 17.203 -5.042 -38.842 1.00 56.88 74 ASP A N 1
ATOM 598 C CA . ASP A 1 74 ? 15.743 -5.044 -38.621 1.00 56.88 74 ASP A CA 1
ATOM 599 C C . ASP A 1 74 ? 14.963 -3.858 -39.246 1.00 56.88 74 ASP A C 1
ATOM 601 O O . ASP A 1 74 ? 13.736 -3.841 -39.165 1.00 56.88 74 ASP A O 1
ATOM 605 N N . HIS A 1 75 ? 15.613 -2.868 -39.883 1.00 61.12 75 HIS A N 1
ATOM 606 C CA . HIS A 1 75 ? 14.943 -1.630 -40.340 1.00 61.12 75 HIS A CA 1
ATOM 607 C C . HIS A 1 75 ? 15.125 -1.300 -41.834 1.00 61.12 75 HIS A C 1
ATOM 609 O O . HIS A 1 75 ? 16.187 -1.530 -42.416 1.00 61.12 75 HIS A O 1
ATOM 615 N N . GLY A 1 76 ? 14.097 -0.695 -42.446 1.00 62.62 76 GLY A N 1
ATOM 616 C CA . GLY A 1 76 ? 14.135 -0.162 -43.815 1.00 62.62 76 GLY A CA 1
ATOM 617 C C . GLY A 1 76 ? 14.913 1.158 -43.939 1.00 62.62 76 GLY A C 1
ATOM 618 O O . GLY A 1 76 ? 15.202 1.833 -42.952 1.00 62.62 76 GLY A O 1
ATOM 619 N N . THR A 1 77 ? 15.263 1.553 -45.167 1.00 61.56 77 THR A N 1
ATOM 620 C CA . THR A 1 77 ? 16.198 2.664 -45.454 1.00 61.56 77 THR A CA 1
ATOM 621 C C . THR A 1 77 ? 15.734 4.037 -44.943 1.00 61.56 77 THR A C 1
ATOM 623 O O . THR A 1 77 ? 16.561 4.843 -44.516 1.00 61.56 77 THR A O 1
ATOM 626 N N . TYR A 1 78 ? 14.426 4.314 -44.961 1.00 55.94 78 TYR A N 1
ATOM 627 C CA . TYR A 1 78 ? 13.858 5.591 -44.502 1.00 55.94 78 TYR A CA 1
ATOM 628 C C . TYR A 1 78 ? 13.890 5.732 -42.975 1.00 55.94 78 TYR A C 1
ATOM 630 O O . TYR A 1 78 ? 14.284 6.783 -42.467 1.00 55.94 78 TYR A O 1
ATOM 638 N N . ASP A 1 79 ? 13.581 4.657 -42.247 1.00 66.25 79 ASP A N 1
ATOM 639 C CA . ASP A 1 79 ? 13.635 4.642 -40.782 1.00 66.25 79 ASP A CA 1
ATOM 640 C C . ASP A 1 79 ? 15.065 4.837 -40.274 1.00 66.25 79 ASP A C 1
ATOM 642 O O . ASP A 1 79 ? 15.289 5.558 -39.302 1.00 66.25 79 ASP A O 1
ATOM 646 N N . LYS A 1 80 ? 16.061 4.289 -40.984 1.00 72.12 80 LYS A N 1
ATOM 647 C CA . LYS A 1 80 ? 17.479 4.454 -40.629 1.00 72.12 80 LYS A CA 1
ATOM 648 C C . LYS A 1 80 ? 17.910 5.922 -40.601 1.00 72.12 80 LYS A C 1
ATOM 650 O O . LYS A 1 80 ? 18.593 6.317 -39.663 1.00 72.12 80 LYS A O 1
ATOM 655 N N . LYS A 1 81 ? 17.488 6.747 -41.568 1.00 74.12 81 LYS A N 1
ATOM 656 C CA . LYS A 1 81 ? 17.853 8.179 -41.600 1.00 74.12 81 LYS A CA 1
ATOM 657 C C . LYS A 1 81 ? 17.311 8.944 -40.392 1.00 74.12 81 LYS A C 1
ATOM 659 O O . LYS A 1 81 ? 18.035 9.742 -39.809 1.00 74.12 81 LYS A O 1
ATOM 664 N N . ARG A 1 82 ? 16.065 8.668 -39.998 1.00 75.19 82 ARG A N 1
ATOM 665 C CA . ARG A 1 82 ? 15.422 9.290 -38.830 1.00 75.19 82 ARG A CA 1
ATOM 666 C C . ARG A 1 82 ? 16.022 8.810 -37.507 1.00 75.19 82 ARG A C 1
ATOM 668 O O . ARG A 1 82 ? 16.084 9.562 -36.547 1.00 75.19 82 ARG A O 1
ATOM 675 N N . ILE A 1 83 ? 16.455 7.556 -37.437 1.00 78.88 83 ILE A N 1
ATOM 676 C CA . ILE A 1 83 ? 17.093 7.025 -36.228 1.00 78.88 83 ILE A CA 1
ATOM 677 C C . ILE A 1 83 ? 18.508 7.592 -36.067 1.00 78.88 83 ILE A C 1
ATOM 679 O O . ILE A 1 83 ? 18.917 7.933 -34.961 1.00 78.88 83 ILE A O 1
ATOM 683 N N . LEU A 1 84 ? 19.243 7.730 -37.174 1.00 79.38 84 LEU A N 1
ATOM 684 C CA . LEU A 1 84 ? 20.594 8.287 -37.178 1.00 79.38 84 LEU A CA 1
ATOM 685 C C . LEU A 1 84 ? 20.630 9.793 -36.883 1.00 79.38 84 LEU A C 1
ATOM 687 O O . LEU A 1 84 ? 21.674 10.272 -36.451 1.00 79.38 84 LEU A O 1
ATOM 691 N N . SER A 1 85 ? 19.531 10.531 -37.088 1.00 82.50 85 SER A N 1
ATOM 692 C CA . SER A 1 85 ? 19.479 11.956 -36.737 1.00 82.50 85 SER A CA 1
ATOM 693 C C . SER A 1 85 ? 19.464 12.185 -35.226 1.00 82.50 85 SER A C 1
ATOM 695 O O . SER A 1 85 ? 20.115 13.109 -34.755 1.00 82.50 85 SER A O 1
ATOM 697 N N . GLU A 1 86 ? 18.772 11.333 -34.459 1.00 87.06 86 GLU A N 1
ATOM 698 C CA . GLU A 1 86 ? 18.734 11.411 -32.990 1.00 87.06 86 GLU A CA 1
ATOM 699 C C . GLU A 1 86 ? 18.884 10.025 -32.324 1.00 87.06 86 GLU A C 1
ATOM 701 O O . GLU A 1 86 ? 17.918 9.460 -31.791 1.00 87.06 86 GLU A O 1
ATOM 706 N N . PRO A 1 87 ? 20.111 9.468 -32.297 1.00 87.44 87 PRO A N 1
ATOM 707 C CA . PRO A 1 87 ? 20.399 8.149 -31.731 1.00 87.44 87 PRO A CA 1
ATOM 708 C C . PRO A 1 87 ? 19.943 7.969 -30.281 1.00 87.44 87 PRO A C 1
ATOM 710 O O . PRO A 1 87 ? 19.318 6.967 -29.928 1.00 87.44 87 PRO A O 1
ATOM 713 N N . SER A 1 88 ? 20.256 8.953 -29.438 1.00 90.19 88 SER A N 1
ATOM 714 C CA . SER A 1 88 ? 19.994 8.928 -27.999 1.00 90.19 88 SER A CA 1
ATOM 715 C C . SER A 1 88 ? 18.496 8.942 -27.693 1.00 90.19 88 SER A C 1
ATOM 717 O O . SER A 1 88 ? 18.026 8.166 -26.858 1.00 90.19 88 SER A O 1
ATOM 719 N N . ALA A 1 89 ? 17.732 9.770 -28.414 1.00 90.00 89 ALA A N 1
ATOM 720 C CA . ALA A 1 89 ? 16.281 9.845 -28.274 1.00 90.00 89 ALA A CA 1
ATOM 721 C C . ALA A 1 89 ? 15.620 8.529 -28.704 1.00 90.00 89 ALA A C 1
ATOM 723 O O . ALA A 1 89 ? 14.783 7.986 -27.978 1.00 90.00 89 ALA A O 1
ATOM 724 N N . TYR A 1 90 ? 16.051 7.960 -29.835 1.00 89.81 90 TYR A N 1
ATOM 725 C CA . TYR A 1 90 ? 15.559 6.662 -30.289 1.00 89.81 90 TYR A CA 1
ATOM 726 C C . TYR A 1 90 ? 15.868 5.546 -29.286 1.00 89.81 90 TYR A C 1
ATOM 728 O O . TYR A 1 90 ? 14.977 4.782 -28.918 1.00 89.81 90 TYR A O 1
ATOM 736 N N . PHE A 1 91 ? 17.103 5.465 -28.788 1.00 91.88 91 PHE A N 1
ATOM 737 C CA . PHE A 1 91 ? 17.495 4.454 -27.806 1.00 91.88 91 PHE A CA 1
ATOM 738 C C . PHE A 1 91 ? 16.671 4.549 -26.513 1.00 91.88 91 PHE A C 1
ATOM 740 O O . PHE A 1 91 ? 16.187 3.524 -26.020 1.00 91.88 91 PHE A O 1
ATOM 747 N N . ASN A 1 92 ? 16.432 5.766 -26.010 1.00 93.88 92 ASN A N 1
ATOM 748 C CA . ASN A 1 92 ? 15.552 5.998 -24.865 1.00 93.88 92 ASN A CA 1
ATOM 749 C C . ASN A 1 92 ? 14.118 5.500 -25.153 1.00 93.88 92 ASN A C 1
ATOM 751 O O . ASN A 1 92 ? 13.561 4.723 -24.373 1.00 93.88 92 ASN A O 1
ATOM 755 N N . LEU A 1 93 ? 13.549 5.845 -26.316 1.00 92.38 93 LEU A N 1
ATOM 756 C CA . LEU A 1 93 ? 12.225 5.371 -26.740 1.00 92.38 93 LEU A CA 1
ATOM 757 C C . LEU A 1 93 ? 12.148 3.843 -26.836 1.00 92.38 93 LEU A C 1
ATOM 759 O O . LEU A 1 93 ? 11.160 3.253 -26.391 1.00 92.38 93 LEU A O 1
ATOM 763 N N . VAL A 1 94 ? 13.187 3.186 -27.361 1.00 92.50 94 VAL A N 1
ATOM 764 C CA . VAL A 1 94 ? 13.253 1.720 -27.412 1.00 92.50 94 VAL A CA 1
ATOM 765 C C . VAL A 1 94 ? 13.231 1.143 -25.999 1.00 92.50 94 VAL A C 1
ATOM 767 O O . VAL A 1 94 ? 12.442 0.239 -25.730 1.00 92.50 94 VAL A O 1
ATOM 770 N N . ILE A 1 95 ? 14.058 1.644 -25.076 1.00 95.38 95 ILE A N 1
ATOM 771 C CA . ILE A 1 95 ? 14.066 1.168 -23.683 1.00 95.38 95 ILE A CA 1
ATOM 772 C C . ILE A 1 95 ? 12.682 1.344 -23.051 1.00 95.38 95 ILE A C 1
ATOM 774 O O . ILE A 1 95 ? 12.138 0.376 -22.512 1.00 95.38 95 ILE A O 1
ATOM 778 N N . LYS A 1 96 ? 12.085 2.534 -23.181 1.00 96.19 96 LYS A N 1
ATOM 779 C CA . LYS A 1 96 ? 10.748 2.844 -22.661 1.00 96.19 96 LYS A CA 1
ATOM 780 C C . LYS A 1 96 ? 9.694 1.883 -23.211 1.00 96.19 96 LYS A C 1
ATOM 782 O O . LYS A 1 96 ? 8.959 1.264 -22.444 1.00 96.19 96 LYS A O 1
ATOM 787 N N . GLY A 1 97 ? 9.666 1.678 -24.529 1.00 96.19 97 GLY A N 1
ATOM 788 C CA . GLY A 1 97 ? 8.740 0.752 -25.184 1.00 96.19 97 GLY A CA 1
ATOM 789 C C . GLY A 1 97 ? 8.921 -0.694 -24.716 1.00 96.19 97 GLY A C 1
ATOM 790 O O . GLY A 1 97 ? 7.944 -1.396 -24.452 1.00 96.19 97 GLY A O 1
ATOM 791 N N . ARG A 1 98 ? 10.169 -1.137 -24.526 1.00 96.19 98 ARG A N 1
ATOM 792 C CA . ARG A 1 98 ? 10.472 -2.478 -24.005 1.00 96.19 98 ARG A CA 1
ATOM 793 C C . ARG A 1 98 ? 9.997 -2.662 -22.567 1.00 96.19 98 ARG A C 1
ATOM 795 O O . ARG A 1 98 ? 9.479 -3.730 -22.248 1.00 96.19 98 ARG A O 1
ATOM 802 N N . ILE A 1 99 ? 10.177 -1.662 -21.706 1.00 97.12 99 ILE A N 1
ATOM 803 C CA . ILE A 1 99 ? 9.698 -1.697 -20.317 1.00 97.12 99 ILE A CA 1
ATOM 804 C C . ILE A 1 99 ? 8.167 -1.725 -20.291 1.00 97.12 99 ILE A C 1
ATOM 806 O O . ILE A 1 99 ? 7.597 -2.591 -19.628 1.00 97.12 99 ILE A O 1
ATOM 810 N N . ASN A 1 100 ? 7.507 -0.876 -21.084 1.00 96.75 100 ASN A N 1
ATOM 811 C CA . ASN A 1 100 ? 6.046 -0.848 -21.203 1.00 96.75 100 ASN A CA 1
ATOM 812 C C . ASN A 1 100 ? 5.483 -2.192 -21.680 1.00 96.75 100 ASN A C 1
ATOM 814 O O . ASN A 1 100 ? 4.519 -2.691 -21.107 1.00 96.75 100 ASN A O 1
ATOM 818 N N . TYR A 1 101 ? 6.116 -2.829 -22.670 1.00 96.00 101 TYR A N 1
ATOM 819 C CA . TYR A 1 101 ? 5.725 -4.166 -23.127 1.00 96.00 101 TYR A CA 1
ATOM 820 C C . TYR A 1 101 ? 5.856 -5.222 -22.018 1.00 96.00 101 TYR A C 1
ATOM 822 O O . TYR A 1 101 ? 4.981 -6.072 -21.858 1.00 96.00 101 TYR A O 1
ATOM 830 N N . ILE A 1 102 ? 6.923 -5.160 -21.210 1.00 96.00 102 ILE A N 1
ATOM 831 C CA . ILE A 1 102 ? 7.090 -6.051 -20.051 1.00 96.00 102 ILE A CA 1
ATOM 832 C C . ILE A 1 102 ? 5.960 -5.836 -19.038 1.00 96.00 102 ILE A C 1
ATOM 834 O O . ILE A 1 102 ? 5.383 -6.822 -18.579 1.00 96.00 102 ILE A O 1
ATOM 838 N N . GLY A 1 103 ? 5.625 -4.581 -18.730 1.00 95.50 103 GLY A N 1
ATOM 839 C CA . GLY A 1 103 ? 4.521 -4.231 -17.833 1.00 95.50 103 GLY A CA 1
ATOM 840 C C . GLY A 1 103 ? 3.161 -4.685 -18.358 1.00 95.50 103 GLY A C 1
ATOM 841 O O . GLY A 1 103 ? 2.380 -5.256 -17.607 1.00 95.50 103 GLY A O 1
ATOM 842 N N . MET A 1 104 ? 2.907 -4.530 -19.658 1.00 95.00 104 MET A N 1
ATOM 843 C CA . MET A 1 104 ? 1.672 -4.983 -20.304 1.00 95.00 104 MET A CA 1
ATOM 844 C C . MET A 1 104 ? 1.482 -6.503 -20.192 1.00 95.00 104 MET A C 1
ATOM 846 O O . MET A 1 104 ? 0.383 -6.969 -19.918 1.00 95.00 104 MET A O 1
ATOM 850 N N . VAL A 1 105 ? 2.547 -7.287 -20.391 1.00 94.06 105 VAL A N 1
ATOM 851 C CA . VAL A 1 105 ? 2.460 -8.759 -20.404 1.00 94.06 105 VAL A CA 1
ATOM 852 C C . VAL A 1 105 ? 2.455 -9.363 -18.997 1.00 94.06 105 VAL A C 1
ATOM 854 O O . VAL A 1 105 ? 1.793 -10.378 -18.770 1.00 94.06 105 VAL A O 1
ATOM 857 N N . ARG A 1 106 ? 3.234 -8.794 -18.067 1.00 93.31 106 ARG A N 1
ATOM 858 C CA . ARG A 1 106 ? 3.430 -9.344 -16.712 1.00 93.31 106 ARG A CA 1
ATOM 859 C C . ARG A 1 106 ? 2.586 -8.659 -15.633 1.00 93.31 106 ARG A C 1
ATOM 861 O O . ARG A 1 106 ? 2.450 -9.228 -14.554 1.00 93.31 106 ARG A O 1
ATOM 868 N N . GLY A 1 107 ? 2.043 -7.476 -15.913 1.00 91.50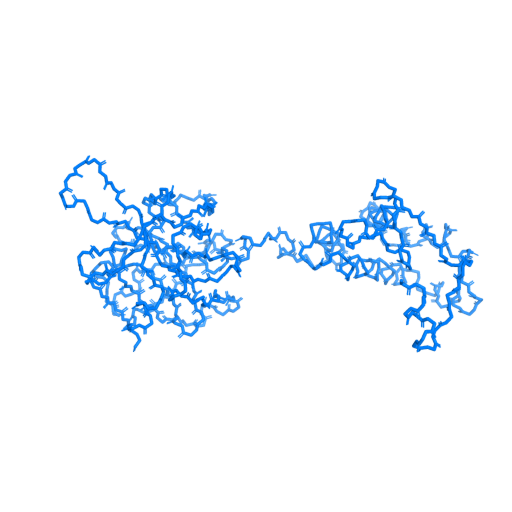 107 GLY A N 1
ATOM 869 C CA . GLY A 1 107 ? 1.310 -6.635 -14.968 1.00 91.50 107 GLY A CA 1
ATOM 870 C C . GLY A 1 107 ? 2.161 -5.513 -14.359 1.00 91.50 107 GLY A C 1
ATOM 871 O O . GLY A 1 107 ? 3.385 -5.605 -14.249 1.00 91.50 107 GLY A O 1
ATOM 872 N N . ASN A 1 108 ? 1.489 -4.449 -13.916 1.00 89.44 108 ASN A N 1
ATOM 873 C CA . ASN A 1 108 ? 2.094 -3.269 -13.284 1.00 89.44 108 ASN A CA 1
ATOM 874 C C . ASN A 1 108 ? 2.664 -3.542 -11.878 1.00 89.44 108 ASN A C 1
ATOM 876 O O . ASN A 1 108 ? 3.600 -2.868 -11.453 1.00 89.44 108 ASN A O 1
ATOM 880 N N . GLN A 1 109 ? 2.132 -4.541 -11.169 1.00 86.75 109 GLN A N 1
ATOM 881 C CA . GLN A 1 109 ? 2.621 -4.957 -9.852 1.00 86.75 109 GLN A CA 1
ATOM 882 C C . GLN A 1 109 ? 3.775 -5.969 -9.922 1.00 86.75 109 GLN A C 1
ATOM 884 O O . GLN A 1 109 ? 4.313 -6.364 -8.888 1.00 86.75 109 GLN A O 1
ATOM 889 N N . ASP A 1 110 ? 4.191 -6.390 -11.121 1.00 91.50 110 ASP A N 1
ATOM 890 C CA . ASP A 1 110 ? 5.279 -7.350 -11.260 1.00 91.50 110 ASP A CA 1
ATOM 891 C C . ASP A 1 110 ? 6.623 -6.755 -10.814 1.00 91.50 110 ASP A C 1
ATOM 893 O O . ASP A 1 110 ? 7.052 -5.688 -11.258 1.00 91.50 110 ASP A O 1
ATOM 897 N N . SER A 1 111 ? 7.335 -7.489 -9.959 1.00 91.12 111 SER A N 1
ATOM 898 C CA . SER A 1 111 ? 8.583 -7.015 -9.355 1.00 91.12 111 SER A CA 1
ATOM 899 C C . SER A 1 111 ? 9.709 -6.798 -10.368 1.00 91.12 111 SER A C 1
ATOM 901 O O . SER A 1 111 ? 10.564 -5.937 -10.159 1.00 91.12 111 SER A O 1
ATOM 903 N N . ILE A 1 112 ? 9.737 -7.545 -11.480 1.00 93.44 112 ILE A N 1
ATOM 904 C CA . ILE A 1 112 ? 10.738 -7.336 -12.533 1.00 93.44 112 ILE A CA 1
ATOM 905 C C . ILE A 1 112 ? 10.437 -6.039 -13.271 1.00 93.44 112 ILE A C 1
ATOM 907 O O . ILE A 1 112 ? 11.355 -5.253 -13.496 1.00 93.44 112 ILE A O 1
ATOM 911 N N . TYR A 1 113 ? 9.173 -5.824 -13.632 1.00 95.31 113 TYR A N 1
ATOM 912 C CA . TYR A 1 113 ? 8.733 -4.596 -14.280 1.00 95.31 113 TYR A CA 1
ATOM 913 C C . TYR A 1 113 ? 9.049 -3.367 -13.418 1.00 95.31 113 TYR A C 1
ATOM 915 O O . TYR A 1 113 ? 9.777 -2.490 -13.880 1.00 95.31 113 TYR A O 1
ATOM 923 N N . LYS A 1 114 ? 8.619 -3.358 -12.148 1.00 94.56 114 LYS A N 1
ATOM 924 C CA . LYS A 1 114 ? 8.883 -2.264 -11.199 1.00 94.56 114 LYS A CA 1
ATOM 925 C C . LYS A 1 114 ? 10.373 -1.938 -11.070 1.00 94.56 114 LYS A C 1
ATOM 927 O O . LYS A 1 114 ? 10.755 -0.779 -11.174 1.00 94.56 114 LYS A O 1
ATOM 932 N N . LYS A 1 115 ? 11.237 -2.954 -10.939 1.00 94.81 115 LYS A N 1
ATOM 933 C CA . LYS A 1 115 ? 12.701 -2.763 -10.861 1.00 94.81 115 LYS A CA 1
ATOM 934 C C . LYS A 1 115 ? 13.290 -2.134 -12.125 1.00 94.81 115 LYS A C 1
ATOM 936 O O . LYS A 1 115 ? 14.180 -1.294 -12.031 1.00 94.81 115 LYS A O 1
ATOM 941 N N . LEU A 1 116 ? 12.832 -2.560 -13.304 1.00 96.31 116 LEU A N 1
ATOM 942 C CA . LEU A 1 116 ? 13.289 -1.989 -14.574 1.00 96.31 116 LEU A CA 1
ATOM 943 C C . LEU A 1 116 ? 12.817 -0.547 -14.737 1.00 96.31 116 LEU A C 1
ATOM 945 O O . LEU A 1 116 ? 13.607 0.299 -15.144 1.00 96.31 116 LEU A O 1
ATOM 949 N N . LEU A 1 117 ? 11.552 -0.284 -14.406 1.00 96.31 117 LEU A N 1
ATOM 950 C CA . LEU A 1 117 ? 10.963 1.042 -14.505 1.00 96.31 117 LEU A CA 1
ATOM 951 C C . LEU A 1 117 ? 11.615 2.019 -13.522 1.00 96.31 117 LEU A C 1
ATOM 953 O O . LEU A 1 117 ? 11.949 3.121 -13.931 1.00 96.31 117 LEU A O 1
ATOM 957 N N . TYR A 1 118 ? 11.892 1.592 -12.287 1.00 96.00 118 TYR A N 1
ATOM 958 C CA . TYR A 1 118 ? 12.623 2.406 -11.314 1.00 96.00 118 TYR A CA 1
ATOM 959 C C . TYR A 1 118 ? 14.029 2.752 -11.812 1.00 96.00 118 TYR A C 1
ATOM 961 O O . TYR A 1 118 ? 14.451 3.903 -11.791 1.00 96.00 118 TYR A O 1
ATOM 969 N N . LYS A 1 119 ? 14.767 1.764 -12.333 1.00 95.81 119 LYS A N 1
ATOM 970 C CA . LYS A 1 119 ? 16.098 2.031 -12.893 1.00 95.81 119 LYS A CA 1
ATOM 971 C C . LYS A 1 119 ? 16.032 3.028 -14.054 1.00 95.81 119 LYS A C 1
ATOM 973 O O . LYS A 1 119 ? 16.882 3.902 -14.164 1.00 95.81 119 LYS A O 1
ATOM 978 N N . TYR A 1 120 ? 15.022 2.903 -14.907 1.00 96.44 120 TYR A N 1
ATOM 979 C CA . TYR A 1 120 ? 14.779 3.837 -16.000 1.00 96.44 120 TYR A CA 1
ATOM 980 C C . TYR A 1 120 ? 14.417 5.247 -15.507 1.00 96.44 120 TYR A C 1
ATOM 982 O O . TYR A 1 120 ? 14.949 6.221 -16.031 1.00 96.44 120 TYR A O 1
ATOM 990 N N . SER A 1 121 ? 13.570 5.367 -14.483 1.00 95.81 121 SER A N 1
ATOM 991 C CA . SER A 1 121 ? 13.159 6.656 -13.917 1.00 95.81 121 SER A CA 1
ATOM 992 C C . SER A 1 121 ? 14.348 7.398 -13.293 1.00 95.81 121 SER A C 1
ATOM 994 O O . SER A 1 121 ? 14.536 8.584 -13.541 1.00 95.81 121 SER A O 1
ATOM 996 N N . VAL A 1 122 ? 15.226 6.674 -12.584 1.00 95.94 122 VAL A N 1
ATOM 997 C CA . VAL A 1 122 ? 16.497 7.207 -12.060 1.00 95.94 122 VAL A CA 1
ATOM 998 C C . VAL A 1 122 ? 17.391 7.727 -13.189 1.00 95.94 122 VAL A C 1
ATOM 1000 O O . VAL A 1 122 ? 17.909 8.835 -13.094 1.00 95.94 122 VAL A O 1
ATOM 1003 N N . LEU A 1 123 ? 17.552 6.962 -14.275 1.00 94.56 123 LEU A N 1
ATOM 1004 C CA . LEU A 1 123 ? 18.383 7.365 -15.420 1.00 94.56 123 LEU A CA 1
ATOM 1005 C C . LEU A 1 123 ? 17.826 8.577 -16.183 1.00 94.56 123 LEU A C 1
ATOM 1007 O O . LEU A 1 123 ? 18.596 9.312 -16.795 1.00 94.56 123 LEU A O 1
ATOM 1011 N N . ASN A 1 124 ? 16.511 8.795 -16.130 1.00 92.69 124 ASN A N 1
ATOM 1012 C CA . ASN A 1 124 ? 15.858 9.988 -16.668 1.00 92.69 124 ASN A CA 1
ATOM 1013 C C . ASN A 1 124 ? 15.938 11.212 -15.738 1.00 92.69 124 ASN A C 1
ATOM 1015 O O . ASN A 1 124 ? 15.521 12.289 -16.147 1.00 92.69 124 ASN A O 1
ATOM 1019 N N . GLY A 1 125 ? 16.444 11.068 -14.509 1.00 92.56 125 GLY A N 1
ATOM 1020 C CA . GLY A 1 125 ? 16.509 12.156 -13.528 1.00 92.56 125 GLY A CA 1
ATOM 1021 C C . GLY A 1 125 ? 15.218 12.389 -12.732 1.00 92.56 125 GLY A C 1
ATOM 1022 O O . GLY A 1 125 ? 15.176 13.297 -11.910 1.00 92.56 125 GLY A O 1
ATOM 1023 N N . GLU A 1 126 ? 14.195 11.552 -12.915 1.00 93.19 126 GLU A N 1
ATOM 1024 C CA . GLU A 1 126 ? 12.909 11.625 -12.209 1.00 93.19 126 GLU A CA 1
ATOM 1025 C C . GLU A 1 126 ? 12.674 10.318 -11.427 1.00 93.19 126 GLU A C 1
ATOM 1027 O O . GLU A 1 126 ? 11.903 9.459 -11.861 1.00 93.19 126 GLU A O 1
ATOM 1032 N N . PRO A 1 127 ? 13.384 10.078 -10.308 1.00 91.88 127 PRO A N 1
ATOM 1033 C CA . PRO A 1 127 ? 13.237 8.843 -9.545 1.00 91.88 127 PRO A CA 1
ATOM 1034 C C . PRO A 1 127 ? 11.838 8.732 -8.919 1.00 91.88 127 PRO A C 1
ATOM 1036 O O . PRO A 1 127 ? 11.471 9.526 -8.058 1.00 91.88 127 PRO A O 1
ATOM 1039 N N . ASP A 1 128 ? 11.075 7.703 -9.303 1.00 89.62 128 ASP A N 1
ATOM 1040 C CA . ASP A 1 128 ? 9.787 7.387 -8.679 1.00 89.62 128 ASP A CA 1
ATOM 1041 C C . ASP A 1 128 ? 9.962 6.326 -7.584 1.00 89.62 128 ASP A C 1
ATOM 1043 O O . ASP A 1 128 ? 9.965 5.116 -7.833 1.00 89.62 128 ASP A O 1
ATOM 1047 N N . GLU A 1 129 ? 10.115 6.786 -6.343 1.00 86.56 129 GLU A N 1
ATOM 1048 C CA . GLU A 1 129 ? 10.285 5.926 -5.168 1.00 86.56 129 GLU A CA 1
ATOM 1049 C C . GLU A 1 129 ? 9.069 5.020 -4.900 1.00 86.56 129 GLU A C 1
ATOM 1051 O O . GLU A 1 129 ? 9.220 3.946 -4.309 1.00 86.56 129 GLU A O 1
ATOM 1056 N N . ASN A 1 130 ? 7.876 5.356 -5.411 1.00 84.56 130 ASN A N 1
ATOM 1057 C CA . ASN A 1 130 ? 6.696 4.496 -5.261 1.00 84.56 130 ASN A CA 1
ATOM 1058 C C . ASN A 1 130 ? 6.855 3.157 -5.991 1.00 84.56 130 ASN A C 1
ATOM 1060 O O . ASN A 1 130 ? 6.215 2.171 -5.628 1.00 84.56 130 ASN A O 1
ATOM 1064 N N . LEU A 1 131 ? 7.748 3.067 -6.980 1.00 87.56 131 LEU A N 1
ATOM 1065 C CA . LEU A 1 131 ? 8.029 1.814 -7.681 1.00 87.56 131 LEU A CA 1
ATOM 1066 C C . LEU A 1 131 ? 8.751 0.784 -6.808 1.00 87.56 131 LEU A C 1
ATOM 1068 O O . LEU A 1 131 ? 8.710 -0.408 -7.123 1.00 87.56 131 LEU A O 1
ATOM 1072 N N . LYS A 1 132 ? 9.393 1.205 -5.711 1.00 86.62 132 LYS A N 1
ATOM 1073 C CA . LYS A 1 132 ? 9.977 0.281 -4.728 1.00 86.62 132 LYS A CA 1
ATOM 1074 C C . LYS A 1 132 ? 8.925 -0.332 -3.810 1.00 86.62 132 LYS A C 1
ATOM 1076 O O . LYS A 1 132 ? 9.155 -1.425 -3.297 1.00 86.62 132 LYS A O 1
ATOM 1081 N N . LYS A 1 133 ? 7.787 0.345 -3.635 1.00 86.81 133 LYS A N 1
ATOM 1082 C CA . LYS A 1 133 ? 6.729 -0.064 -2.714 1.00 86.81 133 LYS A CA 1
ATOM 1083 C C . LYS A 1 133 ? 6.081 -1.373 -3.169 1.00 86.81 133 LYS A C 1
ATOM 1085 O O . LYS A 1 133 ? 5.653 -1.547 -4.322 1.00 86.81 133 LYS A O 1
ATOM 1090 N N . THR A 1 134 ? 6.026 -2.320 -2.244 1.00 87.50 134 THR A N 1
ATOM 1091 C CA . THR A 1 134 ? 5.221 -3.537 -2.326 1.00 87.50 134 THR A CA 1
ATOM 1092 C C . THR A 1 134 ? 3.736 -3.203 -2.173 1.00 87.50 134 THR A C 1
ATOM 1094 O O . THR A 1 134 ? 3.370 -2.083 -1.823 1.00 87.50 134 THR A O 1
ATOM 1097 N N . SER A 1 135 ? 2.852 -4.171 -2.427 1.00 85.81 135 SER A N 1
ATOM 1098 C CA . SER A 1 135 ? 1.415 -3.976 -2.193 1.00 85.81 135 SER A CA 1
ATOM 1099 C C . SER A 1 135 ? 1.121 -3.622 -0.732 1.00 85.81 135 SER A C 1
ATOM 1101 O O . SER A 1 135 ? 0.317 -2.737 -0.472 1.00 85.81 135 SER A O 1
ATOM 1103 N N . ASN A 1 136 ? 1.827 -4.245 0.217 1.00 89.56 136 ASN A N 1
ATOM 1104 C CA . ASN A 1 136 ? 1.666 -3.943 1.638 1.00 89.56 136 ASN A CA 1
ATOM 1105 C C . ASN A 1 136 ? 2.179 -2.541 1.994 1.00 89.56 136 ASN A C 1
ATOM 1107 O O . ASN A 1 136 ? 1.557 -1.877 2.813 1.00 89.56 136 ASN A O 1
ATOM 1111 N N . ASP A 1 137 ? 3.243 -2.059 1.343 1.00 89.19 137 ASP A N 1
ATOM 1112 C CA . ASP A 1 137 ? 3.737 -0.689 1.546 1.00 89.19 137 ASP A CA 1
ATOM 1113 C C . ASP A 1 137 ? 2.709 0.351 1.076 1.00 89.19 137 ASP A C 1
ATOM 1115 O O . ASP A 1 137 ? 2.505 1.364 1.738 1.00 89.19 137 ASP A O 1
ATOM 1119 N N . ILE A 1 138 ? 2.016 0.075 -0.036 1.00 88.69 138 ILE A N 1
ATOM 1120 C CA . ILE A 1 138 ? 0.932 0.932 -0.544 1.00 88.69 138 ILE A CA 1
ATOM 1121 C C . ILE A 1 138 ? -0.242 0.966 0.446 1.00 88.69 138 ILE A C 1
ATOM 1123 O O . ILE A 1 138 ? -0.827 2.021 0.671 1.00 88.69 138 ILE A O 1
ATOM 1127 N N . LEU A 1 139 ? -0.583 -0.167 1.067 1.00 91.88 139 LEU A N 1
ATOM 1128 C CA . LEU A 1 139 ? -1.610 -0.201 2.114 1.00 91.88 139 LEU A CA 1
ATOM 1129 C C . LEU A 1 139 ? -1.153 0.572 3.355 1.00 91.88 139 LEU A C 1
ATOM 1131 O O . LEU A 1 139 ? -1.910 1.378 3.893 1.00 91.88 139 LEU A O 1
ATOM 1135 N N . ALA A 1 140 ? 0.102 0.378 3.767 1.00 92.12 140 ALA A N 1
ATOM 1136 C CA . ALA A 1 140 ? 0.699 1.049 4.915 1.00 92.12 140 ALA A CA 1
ATOM 1137 C C . ALA A 1 140 ? 0.783 2.577 4.752 1.00 92.12 140 ALA A C 1
ATOM 1139 O O . ALA A 1 140 ? 0.736 3.283 5.754 1.00 92.12 140 ALA A O 1
ATOM 1140 N N . ASP A 1 141 ? 0.814 3.114 3.525 1.00 91.06 141 ASP A N 1
ATOM 1141 C CA . ASP A 1 141 ? 0.726 4.565 3.274 1.00 91.06 141 ASP A CA 1
ATOM 1142 C C . ASP A 1 141 ? -0.588 5.196 3.776 1.00 91.06 141 ASP A C 1
ATOM 1144 O O . ASP A 1 141 ? -0.652 6.419 3.946 1.00 91.06 141 ASP A O 1
ATOM 1148 N N . SER A 1 142 ? -1.622 4.379 3.997 1.00 94.12 142 SER A N 1
ATOM 1149 C CA . SER A 1 142 ? -2.940 4.783 4.510 1.00 94.12 142 SER A CA 1
ATOM 1150 C C . SER A 1 142 ? -3.097 4.535 6.011 1.00 94.12 142 SER A C 1
ATOM 1152 O O . SER A 1 142 ? -4.174 4.765 6.564 1.00 94.12 142 SER A O 1
ATOM 1154 N N . ILE A 1 143 ? -2.050 4.024 6.661 1.00 95.25 143 ILE A N 1
ATOM 1155 C CA . ILE A 1 143 ? -2.035 3.629 8.065 1.00 95.25 143 ILE A CA 1
ATOM 1156 C C . ILE A 1 143 ? -1.093 4.571 8.809 1.00 95.25 143 ILE A C 1
ATOM 1158 O O . ILE A 1 143 ? -0.001 4.906 8.350 1.00 95.25 143 ILE A O 1
ATOM 1162 N N . PHE A 1 144 ? -1.550 5.028 9.962 1.00 95.38 144 PHE A N 1
ATOM 1163 C CA . PHE A 1 144 ? -0.936 6.075 10.751 1.00 95.38 144 PHE A CA 1
ATOM 1164 C C . PHE A 1 144 ? -0.608 5.540 12.133 1.00 95.38 144 PHE A C 1
ATOM 1166 O O . PHE A 1 144 ? -1.389 4.805 12.737 1.00 95.38 144 PHE A O 1
ATOM 1173 N N . ILE A 1 145 ? 0.536 5.970 12.639 1.00 94.62 145 ILE A N 1
ATOM 1174 C CA . ILE A 1 145 ? 0.854 5.893 14.055 1.00 94.62 145 ILE A CA 1
ATOM 1175 C C . ILE A 1 145 ? 0.135 7.064 14.716 1.00 94.62 145 ILE A C 1
ATOM 1177 O O . ILE A 1 145 ? 0.248 8.201 14.246 1.00 94.62 145 ILE A O 1
ATOM 1181 N N . VAL A 1 146 ? -0.627 6.762 15.760 1.00 94.31 146 VAL A N 1
ATOM 1182 C CA . VAL A 1 146 ? -1.261 7.743 16.641 1.00 94.31 146 VAL A CA 1
ATOM 1183 C C . VAL A 1 146 ? -0.380 7.887 17.860 1.00 94.31 146 VAL A C 1
ATOM 1185 O O . VAL A 1 146 ? -0.009 6.884 18.463 1.00 94.31 146 VAL A O 1
ATOM 1188 N N . GLU A 1 147 ? -0.068 9.118 18.227 1.00 93.06 147 GLU A N 1
ATOM 1189 C CA . GLU A 1 147 ? 0.711 9.423 19.418 1.00 93.06 147 GLU A CA 1
ATOM 1190 C C . GLU A 1 147 ? 0.082 10.605 20.144 1.00 93.06 147 GLU A C 1
ATOM 1192 O O . GLU A 1 147 ? -0.196 11.641 19.536 1.00 93.06 147 GLU A O 1
ATOM 1197 N N . HIS A 1 148 ? -0.153 10.447 21.442 1.00 91.50 148 HIS A N 1
ATOM 1198 C CA . HIS A 1 148 ? -0.593 11.543 22.287 1.00 91.50 148 HIS A CA 1
ATOM 1199 C C . HIS A 1 148 ? 0.627 12.305 22.811 1.00 91.50 148 HIS A C 1
ATOM 1201 O O . HIS A 1 148 ? 1.429 11.757 23.567 1.00 91.50 148 HIS A O 1
ATOM 1207 N N . SER A 1 149 ? 0.753 13.592 22.472 1.00 85.19 149 SER A N 1
ATOM 1208 C CA . SER A 1 149 ? 1.971 14.377 22.741 1.00 85.19 149 SER A CA 1
ATOM 1209 C C . SER A 1 149 ? 2.294 14.558 24.238 1.00 85.19 149 SER A C 1
ATOM 1211 O O . SER A 1 149 ? 3.413 14.922 24.582 1.00 85.19 149 SER A O 1
ATOM 1213 N N . ILE A 1 150 ? 1.312 14.343 25.123 1.00 82.94 150 ILE A N 1
ATOM 1214 C CA . ILE A 1 150 ? 1.433 14.495 26.589 1.00 82.94 150 ILE A CA 1
ATOM 1215 C C . ILE A 1 150 ? 1.416 13.145 27.323 1.00 82.94 150 ILE A C 1
ATOM 1217 O O . ILE A 1 150 ? 2.324 12.857 28.094 1.00 82.94 150 ILE A O 1
ATOM 1221 N N . GLU A 1 151 ? 0.384 12.325 27.110 1.00 79.62 151 GLU A N 1
ATOM 1222 C CA . GLU A 1 151 ? 0.159 11.084 27.865 1.00 79.62 151 GLU A CA 1
ATOM 1223 C C . GLU A 1 151 ? 1.039 9.906 27.420 1.00 79.62 151 GLU A C 1
ATOM 1225 O O . GLU A 1 151 ? 1.054 8.872 28.084 1.00 79.62 151 GLU A O 1
ATOM 1230 N N . GLY A 1 152 ? 1.773 10.039 26.307 1.00 78.62 152 GLY A N 1
ATOM 1231 C CA . GLY A 1 152 ? 2.652 8.985 25.789 1.00 78.62 152 GLY A CA 1
ATOM 1232 C C . GLY A 1 152 ? 1.907 7.738 25.299 1.00 78.62 152 GLY A C 1
ATOM 1233 O O . GLY A 1 152 ? 2.534 6.716 25.025 1.00 78.62 152 GLY A O 1
ATOM 1234 N N . THR A 1 153 ? 0.578 7.800 25.188 1.00 85.19 153 THR A N 1
ATOM 1235 C CA . THR A 1 153 ? -0.239 6.733 24.615 1.00 85.19 153 THR A CA 1
ATOM 1236 C C . THR A 1 153 ? -0.023 6.669 23.108 1.00 85.19 153 THR A C 1
ATOM 1238 O O . THR A 1 153 ? 0.089 7.691 22.423 1.00 85.19 153 THR A O 1
ATOM 1241 N N . GLN A 1 154 ? 0.061 5.446 22.587 1.00 90.56 154 GLN A N 1
ATOM 1242 C CA . GLN A 1 154 ? 0.265 5.192 21.169 1.00 90.56 154 GLN A CA 1
ATOM 1243 C C . GLN A 1 154 ? -0.692 4.124 20.653 1.00 90.56 154 GLN A C 1
ATOM 1245 O O . GLN A 1 154 ? -1.104 3.211 21.371 1.00 90.56 154 GLN A O 1
ATOM 1250 N N . GLY A 1 155 ? -1.017 4.221 19.371 1.00 92.06 155 GLY A N 1
ATOM 1251 C CA . GLY A 1 155 ? -1.860 3.251 18.695 1.00 92.06 155 GLY A CA 1
ATOM 1252 C C . GLY A 1 155 ? -1.744 3.341 17.187 1.00 92.06 155 GLY A C 1
ATOM 1253 O O . GLY A 1 155 ? -0.918 4.072 16.640 1.00 92.06 155 GLY A O 1
ATOM 1254 N N . THR A 1 156 ? -2.612 2.603 16.508 1.00 95.50 156 THR A N 1
ATOM 1255 C CA . THR A 1 156 ? -2.714 2.640 15.056 1.00 95.50 156 THR A CA 1
ATOM 1256 C C . THR A 1 156 ? -4.037 3.293 14.656 1.00 95.50 156 THR A C 1
ATOM 1258 O O . THR A 1 156 ? -5.078 3.085 15.279 1.00 95.50 156 THR A O 1
ATOM 1261 N N . ALA A 1 157 ? -4.007 4.099 13.604 1.00 95.94 157 ALA A N 1
ATOM 1262 C CA . ALA A 1 157 ? -5.187 4.602 12.917 1.00 95.94 157 ALA A CA 1
ATOM 1263 C C . ALA A 1 157 ? -5.051 4.348 11.421 1.00 95.94 157 ALA A C 1
ATOM 1265 O O . ALA A 1 157 ? -3.957 4.111 10.915 1.00 95.94 157 ALA A O 1
ATOM 1266 N N . PHE A 1 158 ? -6.147 4.424 10.682 1.00 96.94 158 PHE A N 1
ATOM 1267 C CA . PHE A 1 158 ? -6.095 4.275 9.233 1.00 96.94 158 PHE A CA 1
ATOM 1268 C C . PHE A 1 158 ? -7.180 5.073 8.533 1.00 96.94 158 PHE A C 1
ATOM 1270 O O . PHE A 1 158 ? -8.247 5.346 9.084 1.00 96.94 158 PHE A O 1
ATOM 1277 N N . LEU A 1 159 ? -6.870 5.486 7.310 1.00 95.88 159 LEU A N 1
ATOM 1278 C CA . LEU A 1 159 ? -7.743 6.300 6.484 1.00 95.88 159 LEU A CA 1
ATOM 1279 C C . LEU A 1 159 ? -8.650 5.408 5.642 1.00 95.88 159 LEU A C 1
ATOM 1281 O O . LEU A 1 159 ? -8.169 4.536 4.919 1.00 95.88 159 LEU A O 1
ATOM 1285 N N . VAL A 1 160 ? -9.954 5.658 5.703 1.00 93.38 160 VAL A N 1
ATOM 1286 C CA . VAL A 1 160 ? -10.972 4.867 5.007 1.00 93.38 160 VAL A CA 1
ATOM 1287 C C . VAL A 1 160 ? -11.842 5.764 4.150 1.00 93.38 160 VAL A C 1
ATOM 1289 O O . VAL A 1 160 ? -12.264 6.841 4.585 1.00 93.38 160 VAL A O 1
ATOM 1292 N N . ASP A 1 161 ? -12.142 5.296 2.939 1.00 84.94 161 ASP A N 1
ATOM 1293 C CA . ASP A 1 161 ? -12.983 6.034 2.005 1.00 84.94 161 ASP A CA 1
ATOM 1294 C C . ASP A 1 161 ? -14.360 6.323 2.626 1.00 84.94 161 ASP A C 1
ATOM 1296 O O . ASP A 1 161 ? -14.974 5.453 3.246 1.00 84.94 161 ASP A O 1
ATOM 1300 N N . LYS A 1 162 ? -14.839 7.563 2.470 1.00 81.62 162 LYS A N 1
ATOM 1301 C CA . LYS A 1 162 ? -16.125 8.089 2.985 1.00 81.62 162 LYS A CA 1
ATOM 1302 C C . LYS A 1 162 ? -16.315 8.108 4.508 1.00 81.62 162 LYS A C 1
ATOM 1304 O O . LYS A 1 162 ? -17.289 8.702 4.961 1.00 81.62 162 LYS A O 1
ATOM 1309 N N . LEU A 1 163 ? -15.425 7.497 5.290 1.00 87.69 163 LEU A N 1
ATOM 1310 C CA . LEU A 1 163 ? -15.573 7.394 6.744 1.00 87.69 163 LEU A CA 1
ATOM 1311 C C . LEU A 1 163 ? -14.734 8.436 7.485 1.00 87.69 163 LEU A C 1
ATOM 1313 O O . LEU A 1 163 ? -15.235 9.103 8.385 1.00 87.69 163 LEU A O 1
ATOM 1317 N N . GLY A 1 164 ? -13.469 8.598 7.096 1.00 91.81 164 GLY A N 1
ATOM 1318 C CA . GLY A 1 164 ? -12.524 9.413 7.853 1.00 91.81 164 GLY A CA 1
ATOM 1319 C C . GLY A 1 164 ? -11.277 8.639 8.251 1.00 91.81 164 GLY A C 1
ATOM 1320 O O . GLY A 1 164 ? -10.967 7.578 7.706 1.00 91.81 164 GLY A O 1
ATOM 1321 N N . LEU A 1 165 ? -10.574 9.189 9.233 1.00 95.56 165 LEU A N 1
ATOM 1322 C CA . LEU A 1 165 ? -9.487 8.511 9.919 1.00 95.56 165 LEU A CA 1
ATOM 1323 C C . LEU A 1 165 ? -10.073 7.753 11.117 1.00 95.56 165 LEU A C 1
ATOM 1325 O O . LEU A 1 165 ? -10.730 8.352 11.969 1.00 95.56 165 LEU A O 1
ATOM 1329 N N . VAL A 1 166 ? -9.875 6.440 11.155 1.00 96.31 166 VAL A N 1
ATOM 1330 C CA . VAL A 1 166 ? -10.504 5.531 12.120 1.00 96.31 166 VAL A CA 1
ATOM 1331 C C . VAL A 1 166 ? -9.455 4.978 13.074 1.00 96.31 166 VAL A C 1
ATOM 1333 O O . VAL A 1 166 ? -8.359 4.617 12.651 1.00 96.31 166 VAL A O 1
ATOM 1336 N N . THR A 1 167 ? -9.806 4.894 14.353 1.00 95.50 167 THR A N 1
ATOM 1337 C CA . THR A 1 167 ? -9.045 4.184 15.387 1.00 95.50 167 THR A CA 1
ATOM 1338 C C . THR A 1 167 ? -9.998 3.666 16.473 1.00 95.50 167 THR A C 1
ATOM 1340 O O . THR A 1 167 ? -11.223 3.776 16.356 1.00 95.50 167 THR A O 1
ATOM 1343 N N . VAL A 1 168 ? -9.446 3.076 17.527 1.00 92.69 168 VAL A N 1
ATOM 1344 C CA . VAL A 1 168 ? -10.180 2.624 18.716 1.00 92.69 168 VAL A CA 1
ATOM 1345 C C . VAL A 1 168 ? -10.269 3.734 19.761 1.00 92.69 168 VAL A C 1
ATOM 1347 O O . VAL A 1 168 ? -9.398 4.597 19.845 1.00 92.69 168 VAL A O 1
ATOM 1350 N N . TRP A 1 169 ? -11.326 3.724 20.572 1.00 93.19 169 TRP A N 1
ATOM 1351 C CA . TRP A 1 169 ? -11.576 4.791 21.546 1.00 93.19 169 TRP A CA 1
ATOM 1352 C C . TRP A 1 169 ? -10.524 4.827 22.657 1.00 93.19 169 TRP A C 1
ATOM 1354 O O . TRP A 1 169 ? -10.089 5.912 23.023 1.00 93.19 169 TRP A O 1
ATOM 1364 N N . HIS A 1 170 ? -10.083 3.674 23.167 1.00 89.31 170 HIS A N 1
ATOM 1365 C CA . HIS A 1 170 ? -9.125 3.634 24.280 1.00 89.31 170 HIS A CA 1
ATOM 1366 C C . HIS A 1 170 ? -7.736 4.201 23.937 1.00 89.31 170 HIS A C 1
ATOM 1368 O O . HIS A 1 170 ? -7.002 4.588 24.838 1.00 89.31 170 HIS A O 1
ATOM 1374 N N . VAL A 1 171 ? -7.366 4.276 22.652 1.00 90.12 171 VAL A N 1
ATOM 13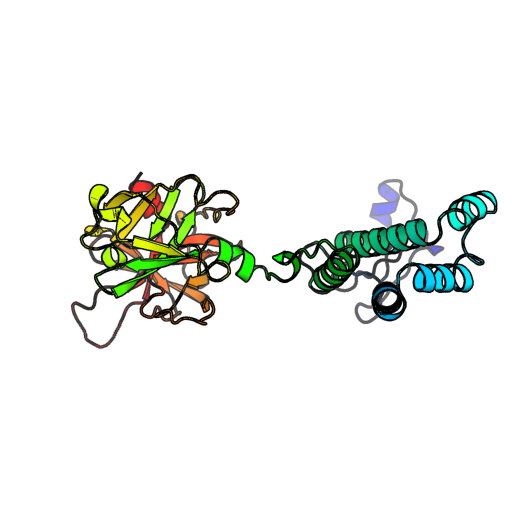75 C CA . VAL A 1 171 ? -6.125 4.946 22.204 1.00 90.12 171 VAL A CA 1
ATOM 1376 C C . VAL A 1 171 ? -6.239 6.470 22.325 1.00 90.12 171 VAL A C 1
ATOM 1378 O O . VAL A 1 171 ? -5.232 7.160 22.438 1.00 90.12 171 VAL A O 1
ATOM 1381 N N . VAL A 1 172 ? -7.463 6.999 22.308 1.00 92.56 172 VAL A N 1
ATOM 1382 C CA . VAL A 1 172 ? -7.766 8.437 22.319 1.00 92.56 172 VAL A CA 1
ATOM 1383 C C . VAL A 1 172 ? -8.660 8.815 23.505 1.00 92.56 172 VAL A C 1
ATOM 1385 O O . VAL A 1 172 ? -9.464 9.747 23.421 1.00 92.56 172 VAL A O 1
ATOM 1388 N N . GLU A 1 173 ? -8.560 8.069 24.609 1.00 92.25 173 GLU A N 1
ATOM 1389 C CA . GLU A 1 173 ? -9.296 8.365 25.838 1.00 92.25 173 GLU A CA 1
ATOM 1390 C C . GLU A 1 173 ? -8.952 9.784 26.327 1.00 92.25 173 GLU A C 1
ATOM 1392 O O . GLU A 1 173 ? -7.824 10.242 26.206 1.00 92.25 173 GLU A O 1
ATOM 1397 N N . GLY A 1 174 ? -9.953 10.530 26.804 1.00 90.50 174 GLY A N 1
ATOM 1398 C CA . GLY A 1 174 ? -9.773 11.921 27.246 1.00 90.50 174 GLY A CA 1
ATOM 1399 C C . GLY A 1 174 ? -9.711 12.972 26.126 1.00 90.50 174 GLY A C 1
ATOM 1400 O O . GLY A 1 174 ? -9.873 14.161 26.405 1.00 90.50 174 GLY A O 1
ATOM 1401 N N . VAL A 1 175 ? -9.565 12.569 24.859 1.00 93.44 175 VAL A N 1
ATOM 1402 C CA . VAL A 1 175 ? -9.524 13.506 23.728 1.00 93.44 175 VAL A CA 1
ATOM 1403 C C . VAL A 1 175 ? -10.932 13.956 23.328 1.00 93.44 175 VAL A C 1
ATOM 1405 O O . VAL A 1 175 ? -11.848 13.152 23.152 1.00 93.44 175 VAL A O 1
ATOM 1408 N N . THR A 1 176 ? -11.097 15.264 23.138 1.00 93.62 176 THR A N 1
ATOM 1409 C CA . THR A 1 176 ? -12.308 15.911 22.617 1.00 93.62 176 THR A CA 1
ATOM 1410 C C . THR A 1 176 ? -12.014 16.573 21.270 1.00 93.62 176 THR A C 1
ATOM 1412 O O . THR A 1 176 ? -10.872 16.605 20.805 1.00 93.62 176 THR A O 1
ATOM 1415 N N . SER A 1 177 ? -13.033 17.132 20.614 1.00 92.75 177 SER A N 1
ATOM 1416 C CA . SER A 1 177 ? -12.847 17.933 19.395 1.00 92.75 177 SER A CA 1
ATOM 1417 C C . SER A 1 177 ? -11.914 19.133 19.620 1.00 92.75 177 SER A C 1
ATOM 1419 O O . SER A 1 177 ? -11.125 19.465 18.739 1.00 92.75 177 SER A O 1
ATOM 1421 N N . GLU A 1 178 ? -11.958 19.745 20.805 1.00 92.56 178 GLU A N 1
ATOM 1422 C CA . GLU A 1 178 ? -11.139 20.904 21.187 1.00 92.56 178 GLU A CA 1
ATOM 1423 C C . GLU A 1 178 ? -9.693 20.518 21.517 1.00 92.56 178 GLU A C 1
ATOM 1425 O O . GLU A 1 178 ? -8.766 21.263 21.202 1.00 92.56 178 GLU A O 1
ATOM 1430 N N . THR A 1 179 ? -9.479 19.333 22.096 1.00 93.56 179 THR A N 1
ATOM 1431 C CA . THR A 1 179 ? -8.144 18.841 22.475 1.00 93.56 179 THR A CA 1
ATOM 1432 C C . THR A 1 179 ? -7.521 17.908 21.437 1.00 93.56 179 THR A C 1
ATOM 1434 O O . THR A 1 179 ? -6.427 17.391 21.643 1.00 93.56 179 THR A O 1
ATOM 1437 N N . SER A 1 180 ? -8.154 17.733 20.272 1.00 93.12 180 SER A N 1
ATOM 1438 C CA . SER A 1 180 ? -7.644 16.878 19.187 1.00 93.12 180 SER A CA 1
ATOM 1439 C C . SER A 1 180 ? -6.268 17.305 18.658 1.00 93.12 180 SER A C 1
ATOM 1441 O O . SER A 1 180 ? -5.555 16.508 18.053 1.00 93.12 180 SER A O 1
ATOM 1443 N N . CYS A 1 181 ? -5.857 18.552 18.907 1.00 91.06 181 CYS A N 1
ATOM 1444 C CA . CYS A 1 181 ? -4.516 19.042 18.594 1.00 91.06 181 CYS A CA 1
ATOM 1445 C C . CYS A 1 181 ? -3.397 18.342 19.390 1.00 91.06 181 CYS A C 1
ATOM 1447 O O . CYS A 1 181 ? -2.239 18.439 18.987 1.00 91.06 181 CYS A O 1
ATOM 1449 N N . LEU A 1 182 ? -3.724 17.623 20.471 1.00 92.75 182 LEU A N 1
ATOM 1450 C CA . LEU A 1 182 ? -2.784 16.833 21.274 1.00 92.75 182 LEU A CA 1
ATOM 1451 C C . LEU A 1 182 ? -2.438 15.475 20.653 1.00 92.75 182 LEU A C 1
ATOM 1453 O O . LEU A 1 182 ? -1.513 14.814 21.116 1.00 92.75 182 LEU A O 1
ATOM 1457 N N . LEU A 1 183 ? -3.166 15.058 19.614 1.00 94.62 183 LEU A N 1
ATOM 1458 C CA . LEU A 1 183 ? -2.867 13.842 18.869 1.00 94.62 183 LEU A CA 1
ATOM 1459 C C . LEU A 1 183 ? -2.026 14.164 17.642 1.00 94.62 183 LEU A C 1
ATOM 1461 O O . LEU A 1 183 ? -2.306 15.108 16.898 1.00 94.62 183 LEU A O 1
ATOM 1465 N N . ASP A 1 184 ? -1.001 13.359 17.416 1.00 94.19 184 ASP A N 1
ATOM 1466 C CA . ASP A 1 184 ? -0.207 13.351 16.201 1.00 94.19 184 ASP A CA 1
ATOM 1467 C C . ASP A 1 184 ? -0.481 12.088 15.392 1.00 94.19 184 ASP A C 1
ATOM 1469 O O . ASP A 1 184 ? -0.456 10.977 15.916 1.00 94.19 184 ASP A O 1
ATOM 1473 N N . PHE A 1 185 ? -0.689 12.273 14.090 1.00 94.69 185 PHE A N 1
ATOM 1474 C CA . PHE A 1 185 ? -0.829 11.195 13.119 1.00 94.69 185 PHE A CA 1
ATOM 1475 C C . PHE A 1 185 ? 0.322 11.264 12.124 1.00 94.69 185 PHE A C 1
ATOM 1477 O O . PHE A 1 185 ? 0.481 12.256 11.411 1.00 94.69 185 PHE A O 1
ATOM 1484 N N . PHE A 1 186 ? 1.132 10.218 12.035 1.00 92.94 186 PHE A N 1
ATOM 1485 C CA . PHE A 1 186 ? 2.266 10.193 11.111 1.00 92.94 186 PHE A CA 1
ATOM 1486 C C . PHE A 1 186 ? 2.445 8.819 10.482 1.00 92.94 186 PHE A C 1
ATOM 1488 O O . PHE A 1 186 ? 1.932 7.817 10.972 1.00 92.94 186 PHE A O 1
ATOM 1495 N N . ARG A 1 187 ? 3.129 8.790 9.337 1.00 91.38 187 ARG A N 1
ATOM 1496 C CA . ARG A 1 187 ? 3.268 7.591 8.504 1.00 91.38 187 ARG A CA 1
ATOM 1497 C C . ARG A 1 187 ? 4.685 7.056 8.565 1.00 91.38 187 ARG A C 1
ATOM 1499 O O . ARG A 1 187 ? 5.627 7.817 8.771 1.00 91.38 187 ARG A O 1
ATOM 1506 N N . PHE A 1 188 ? 4.841 5.770 8.267 1.00 84.88 188 PHE A N 1
ATOM 1507 C CA . PHE A 1 188 ? 6.151 5.119 8.227 1.00 84.88 188 PHE A CA 1
ATOM 1508 C C . PHE A 1 188 ? 7.143 5.795 7.263 1.00 84.88 188 PHE A C 1
ATOM 1510 O O . PHE A 1 188 ? 8.312 5.968 7.613 1.00 84.88 188 PHE A O 1
ATOM 1517 N N . TYR A 1 189 ? 6.678 6.199 6.075 1.00 81.25 189 TYR A N 1
ATOM 1518 C CA . TYR A 1 189 ? 7.513 6.851 5.058 1.00 81.25 189 TYR A CA 1
ATOM 1519 C C . TYR A 1 189 ? 7.636 8.379 5.226 1.00 81.25 189 TYR A C 1
ATOM 1521 O O . TYR A 1 189 ? 8.531 8.962 4.627 1.00 81.25 189 TYR A O 1
ATOM 1529 N N . ASP A 1 190 ? 6.818 9.006 6.087 1.00 85.19 190 ASP A N 1
ATOM 1530 C CA . ASP A 1 190 ? 6.771 10.465 6.310 1.00 85.19 190 ASP A CA 1
ATOM 1531 C C . ASP A 1 190 ? 6.739 10.799 7.815 1.00 85.19 190 ASP A C 1
ATOM 1533 O O . ASP A 1 190 ? 5.798 11.424 8.320 1.00 85.19 190 ASP A O 1
ATOM 1537 N N . ARG A 1 191 ? 7.733 10.330 8.568 1.00 83.25 191 ARG A N 1
ATOM 1538 C CA . ARG A 1 191 ? 7.700 10.362 10.044 1.00 83.25 191 ARG A CA 1
ATOM 1539 C C . ARG A 1 191 ? 7.785 11.775 10.614 1.00 83.25 191 ARG A C 1
ATOM 1541 O O . ARG A 1 191 ? 7.171 12.062 11.638 1.00 83.25 191 ARG A O 1
ATOM 1548 N N . ASP A 1 192 ? 8.504 12.647 9.913 1.00 85.75 192 ASP A N 1
ATOM 1549 C CA . ASP A 1 192 ? 8.707 14.046 10.301 1.00 85.75 192 ASP A CA 1
ATOM 1550 C C . ASP A 1 192 ? 7.463 14.907 10.040 1.00 85.75 192 ASP A C 1
ATOM 1552 O O . ASP A 1 192 ? 7.335 16.016 10.555 1.00 85.75 192 ASP A O 1
ATOM 1556 N N . ILE A 1 193 ? 6.506 14.394 9.259 1.00 90.44 193 ILE A N 1
ATOM 1557 C CA . ILE A 1 193 ? 5.277 15.106 8.924 1.00 90.44 193 ILE A CA 1
ATOM 1558 C C . ILE A 1 193 ? 4.169 14.662 9.881 1.00 90.44 193 ILE A C 1
ATOM 1560 O O . ILE A 1 193 ? 3.377 13.757 9.595 1.00 90.44 193 ILE A O 1
ATOM 1564 N N . LYS A 1 194 ? 4.096 15.342 11.024 1.00 92.25 194 LYS A N 1
ATOM 1565 C CA . LYS A 1 194 ? 3.043 15.158 12.026 1.00 92.25 194 LYS A CA 1
ATOM 1566 C C . LYS A 1 194 ? 1.748 15.835 11.558 1.00 92.25 194 LYS A C 1
ATOM 1568 O O . LYS A 1 194 ? 1.702 17.042 11.320 1.00 92.25 194 LYS A O 1
ATOM 1573 N N . ARG A 1 195 ? 0.688 15.048 11.364 1.00 94.38 195 ARG A N 1
ATOM 1574 C CA . ARG A 1 195 ? -0.627 15.514 10.899 1.00 94.38 195 ARG A CA 1
ATOM 1575 C C . ARG A 1 195 ? -1.592 15.611 12.069 1.00 94.38 195 ARG A C 1
ATOM 1577 O O . ARG A 1 195 ? -1.559 14.795 12.981 1.00 94.38 195 ARG A O 1
ATOM 1584 N N . LYS A 1 196 ? -2.487 16.591 11.993 1.00 94.12 196 LYS A N 1
ATOM 1585 C CA . LYS A 1 196 ? -3.579 16.812 12.940 1.00 94.12 196 LYS A CA 1
ATOM 1586 C C . LYS A 1 196 ? -4.913 16.478 12.288 1.00 94.12 196 LYS A C 1
ATOM 1588 O O . LYS A 1 196 ? -5.124 16.807 11.120 1.00 94.12 196 LYS A O 1
ATOM 1593 N N . ALA A 1 197 ? -5.795 15.847 13.046 1.00 95.25 197 ALA A N 1
ATOM 1594 C CA . ALA A 1 197 ? -7.167 15.549 12.662 1.00 95.25 197 ALA A CA 1
ATOM 1595 C C . ALA A 1 197 ? -8.082 15.925 13.831 1.00 95.25 197 ALA A C 1
ATOM 1597 O O . ALA A 1 197 ? -7.634 15.929 14.973 1.00 95.25 197 ALA A O 1
ATOM 1598 N N . VAL A 1 198 ? -9.339 16.266 13.556 1.00 95.56 198 VAL A N 1
ATOM 1599 C CA . VAL A 1 198 ? -10.299 16.696 14.583 1.00 95.56 198 VAL A CA 1
ATOM 1600 C C . VAL A 1 198 ? -11.246 15.550 14.882 1.00 95.56 198 VAL A C 1
ATOM 1602 O O . VAL A 1 198 ? -11.833 14.980 13.958 1.00 95.56 198 VAL A O 1
ATOM 1605 N N . LEU A 1 199 ? -11.402 15.212 16.161 1.00 95.94 199 LEU A N 1
ATOM 1606 C CA . LEU A 1 199 ? -12.326 14.174 16.585 1.00 95.94 199 LEU A CA 1
ATOM 1607 C C . LEU A 1 199 ? -13.738 14.548 16.138 1.00 95.94 199 LEU A C 1
ATOM 1609 O O . LEU A 1 199 ? -14.247 15.616 16.478 1.00 95.94 199 LEU A O 1
ATOM 1613 N N . HIS A 1 200 ? -14.354 13.672 15.348 1.00 94.44 200 HIS A N 1
ATOM 1614 C CA . HIS A 1 200 ? -15.699 13.887 14.841 1.00 94.44 200 HIS A CA 1
ATOM 1615 C C . HIS A 1 200 ? -16.733 13.203 15.721 1.00 94.44 200 HIS A C 1
ATOM 1617 O O . HIS A 1 200 ? -17.631 13.883 16.199 1.00 94.44 200 HIS A O 1
ATOM 1623 N N . ASN A 1 201 ? -16.586 11.892 15.921 1.00 93.94 201 ASN A N 1
ATOM 1624 C CA . ASN A 1 201 ? -17.468 11.067 16.737 1.00 93.94 201 ASN A CA 1
ATOM 1625 C C . ASN A 1 201 ? -16.650 9.975 17.427 1.00 93.94 201 ASN A C 1
ATOM 1627 O O . ASN A 1 201 ? -15.682 9.456 16.869 1.00 93.94 201 ASN A O 1
ATOM 1631 N N . SER A 1 202 ? -17.051 9.597 18.636 1.00 94.12 202 SER A N 1
ATOM 1632 C CA . SER A 1 202 ? -16.441 8.488 19.361 1.00 94.12 202 SER A CA 1
ATOM 1633 C C . SER A 1 202 ? -17.453 7.765 20.240 1.00 94.12 202 SER A C 1
ATOM 1635 O O . SER A 1 202 ? -18.532 8.274 20.544 1.00 94.12 202 SER A O 1
ATOM 1637 N N . SER A 1 203 ? -17.134 6.531 20.617 1.00 91.69 203 SER A N 1
ATOM 1638 C CA . SER A 1 203 ? -17.991 5.704 21.452 1.00 91.69 203 SER A CA 1
ATOM 1639 C C . SER A 1 203 ? -17.150 4.821 22.358 1.00 91.69 203 SER A C 1
ATOM 1641 O O . SER A 1 203 ? -16.543 3.854 21.903 1.00 91.69 203 SER A O 1
ATOM 1643 N N . LYS A 1 204 ? -17.190 5.124 23.661 1.00 90.31 204 LYS A N 1
ATOM 1644 C CA . LYS A 1 204 ? -16.578 4.297 24.709 1.00 90.31 204 LYS A CA 1
ATOM 1645 C C . LYS A 1 204 ? -17.156 2.889 24.737 1.00 90.31 204 LYS A C 1
ATOM 1647 O O . LYS A 1 204 ? -16.416 1.932 24.915 1.00 90.31 204 LYS A O 1
ATOM 1652 N N . SER A 1 205 ? -18.474 2.757 24.559 1.00 87.56 205 SER A N 1
ATOM 1653 C CA . SER A 1 205 ? -19.105 1.440 24.552 1.00 87.56 205 SER A CA 1
ATOM 1654 C C . SER A 1 205 ? -18.603 0.618 23.378 1.00 87.56 205 SER A C 1
ATOM 1656 O O . SER A 1 205 ? -18.179 -0.498 23.611 1.00 87.56 205 SER A O 1
ATOM 1658 N N . LYS A 1 206 ? -18.573 1.167 22.156 1.00 87.69 206 LYS A N 1
ATOM 1659 C CA . LYS A 1 206 ? -18.121 0.434 20.963 1.00 87.69 206 LYS A CA 1
ATOM 1660 C C . LYS A 1 206 ? -16.606 0.343 20.788 1.00 87.69 206 LYS A C 1
ATOM 1662 O O . LYS A 1 206 ? -16.177 -0.333 19.864 1.00 87.69 206 LYS A O 1
ATOM 1667 N N . ASP A 1 207 ? -15.837 1.024 21.630 1.00 90.62 207 ASP A N 1
ATOM 1668 C CA . ASP A 1 207 ? -14.389 1.181 21.509 1.00 90.62 207 ASP A CA 1
ATOM 1669 C C . ASP A 1 207 ? -13.938 1.731 20.139 1.00 90.62 207 ASP A C 1
ATOM 1671 O O . ASP A 1 207 ? -13.010 1.229 19.516 1.00 90.62 207 ASP A O 1
ATOM 1675 N N . LEU A 1 208 ? -14.607 2.776 19.640 1.00 93.50 208 LEU A N 1
ATOM 1676 C CA . LEU A 1 208 ? -14.329 3.366 18.323 1.00 93.50 208 LEU A CA 1
ATOM 1677 C C . LEU A 1 208 ? -14.219 4.889 18.378 1.00 93.50 208 LEU A C 1
ATOM 1679 O O . LEU A 1 208 ? -14.972 5.551 19.097 1.00 93.50 208 LEU A O 1
ATOM 1683 N N . ALA A 1 209 ? -13.341 5.443 17.546 1.00 95.12 209 ALA A N 1
ATOM 1684 C CA . ALA A 1 209 ? -13.213 6.875 17.317 1.00 95.12 209 ALA A CA 1
ATOM 1685 C C . ALA A 1 209 ? -12.986 7.178 15.829 1.00 95.12 209 ALA A C 1
ATOM 1687 O O . ALA A 1 209 ? -12.218 6.500 15.144 1.00 95.12 209 ALA A O 1
ATOM 1688 N N . ILE A 1 210 ? -13.669 8.210 15.335 1.00 96.19 210 ILE A N 1
ATOM 1689 C CA . ILE A 1 210 ? -13.596 8.683 13.953 1.00 96.19 210 ILE A CA 1
ATOM 1690 C C . ILE A 1 210 ? -13.181 10.148 13.971 1.00 96.19 210 ILE A C 1
ATOM 1692 O O . ILE A 1 210 ? -13.804 10.983 14.632 1.00 96.19 210 ILE A O 1
ATOM 1696 N N . PHE A 1 211 ? -12.152 10.462 13.197 1.00 95.94 211 PHE A N 1
ATOM 1697 C CA . PHE A 1 211 ? -11.617 11.800 13.031 1.00 95.94 211 PHE A CA 1
ATOM 1698 C C . PHE A 1 211 ? -11.888 12.311 11.618 1.00 95.94 211 PHE A C 1
ATOM 1700 O O . PHE A 1 211 ? -11.723 11.598 10.621 1.00 95.94 211 PHE A O 1
ATOM 1707 N N . LYS A 1 212 ? -12.261 13.587 11.532 1.00 92.38 212 LYS A N 1
ATOM 1708 C CA . LYS A 1 212 ? -12.254 14.343 10.282 1.00 92.38 212 LYS A CA 1
ATOM 1709 C C . LYS A 1 212 ? -10.854 14.879 10.034 1.00 92.38 212 LYS A C 1
ATOM 1711 O O . LYS A 1 212 ? -10.185 15.372 10.941 1.00 92.38 212 LYS A O 1
ATOM 1716 N N . PHE A 1 213 ? -10.429 14.795 8.786 1.00 86.12 213 PHE A N 1
ATOM 1717 C CA . PHE A 1 213 ? -9.107 15.208 8.354 1.00 86.12 213 PHE A CA 1
ATOM 1718 C C . PHE A 1 213 ? -9.200 16.379 7.373 1.00 8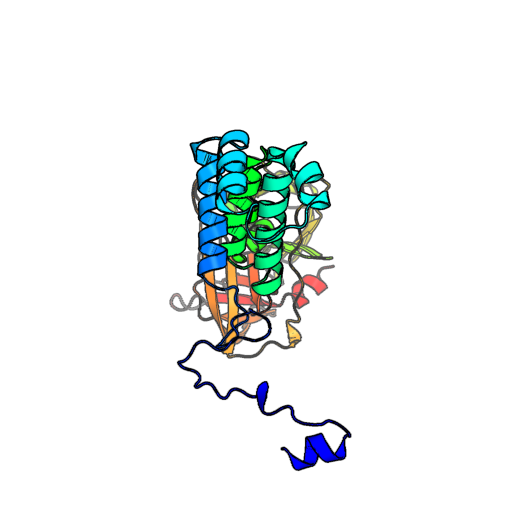6.12 213 PHE A C 1
ATOM 1720 O O . PHE A 1 213 ? -10.202 16.541 6.677 1.00 86.12 213 PHE A O 1
ATOM 1727 N N . GLY A 1 214 ? -8.165 17.219 7.359 1.00 82.00 214 GLY A N 1
ATOM 1728 C CA . GLY A 1 214 ? -8.074 18.382 6.481 1.00 82.00 214 GLY A CA 1
ATOM 1729 C C . GLY A 1 214 ? -7.108 18.169 5.316 1.00 82.00 214 GLY A C 1
ATOM 1730 O O . GLY A 1 214 ? -6.702 17.052 4.993 1.00 82.00 214 GLY A O 1
ATOM 1731 N N . ASN A 1 215 ? -6.685 19.280 4.711 1.00 85.19 215 ASN A N 1
ATOM 1732 C CA . ASN A 1 215 ? -5.790 19.294 3.546 1.00 85.19 215 ASN A CA 1
ATOM 1733 C C . ASN A 1 215 ? -4.420 18.637 3.806 1.00 85.19 215 ASN A C 1
ATOM 1735 O O . ASN A 1 215 ? -3.741 18.231 2.870 1.00 85.19 215 ASN A O 1
ATOM 1739 N N . ASN A 1 216 ? -4.017 18.468 5.068 1.00 86.00 216 ASN A N 1
ATOM 1740 C CA . ASN A 1 216 ? -2.774 17.798 5.455 1.00 86.00 216 ASN A CA 1
ATOM 1741 C C . ASN A 1 216 ? -2.745 16.281 5.157 1.00 86.00 216 ASN A C 1
ATOM 1743 O O . ASN A 1 216 ? -1.696 15.654 5.305 1.00 86.00 216 ASN A O 1
ATOM 1747 N N . PHE A 1 217 ? -3.856 15.695 4.702 1.00 87.81 217 PHE A N 1
ATOM 1748 C CA . PHE A 1 217 ? -3.943 14.307 4.221 1.00 87.81 217 PHE A CA 1
ATOM 1749 C C . PHE A 1 217 ? -4.086 14.212 2.690 1.00 87.81 217 PHE A C 1
ATOM 1751 O O . PHE A 1 217 ? -4.322 13.129 2.155 1.00 87.81 217 PHE A O 1
ATOM 1758 N N . GLN A 1 218 ? -3.950 15.325 1.962 1.00 85.19 218 GLN A N 1
ATOM 1759 C CA . GLN A 1 218 ? -4.060 15.338 0.504 1.00 85.19 218 GLN A CA 1
ATOM 1760 C C . GLN A 1 218 ? -2.992 14.443 -0.152 1.00 85.19 218 GLN A C 1
ATOM 1762 O O . GLN A 1 218 ? -1.840 14.405 0.274 1.00 85.19 218 GLN A O 1
ATOM 1767 N N . GLY A 1 219 ? -3.388 13.712 -1.200 1.00 85.38 219 GLY A N 1
ATOM 1768 C CA . GLY A 1 219 ? -2.513 12.784 -1.929 1.00 85.38 219 GLY A CA 1
ATOM 1769 C C . GLY A 1 219 ? -2.388 11.391 -1.301 1.00 85.38 219 GLY A C 1
ATOM 1770 O O . GLY A 1 219 ? -1.763 10.517 -1.895 1.00 85.38 219 GLY A O 1
ATOM 1771 N N . ILE A 1 220 ? -3.000 11.158 -0.136 1.00 90.25 220 ILE A N 1
ATOM 1772 C CA . ILE A 1 220 ? -3.075 9.835 0.490 1.00 90.25 220 ILE A CA 1
ATOM 1773 C C . ILE A 1 220 ? -4.307 9.112 -0.054 1.00 90.25 220 ILE A C 1
ATOM 1775 O O . ILE A 1 220 ? -5.426 9.615 0.046 1.00 90.25 220 ILE A O 1
ATOM 1779 N N . VAL A 1 221 ? -4.101 7.941 -0.654 1.00 91.00 221 VAL A N 1
ATOM 1780 C CA . VAL A 1 221 ? -5.197 7.110 -1.165 1.00 91.00 221 VAL A CA 1
ATOM 1781 C C . VAL A 1 221 ? -5.838 6.393 0.023 1.00 91.00 221 VAL A C 1
ATOM 1783 O O . VAL A 1 221 ? -5.123 5.678 0.706 1.00 91.00 221 VAL A O 1
ATOM 1786 N N . PRO A 1 222 ? -7.137 6.560 0.307 1.00 93.88 222 PRO A N 1
ATOM 1787 C CA . PRO A 1 222 ? -7.777 5.871 1.422 1.00 93.88 222 PRO A CA 1
ATOM 1788 C C . PRO A 1 222 ? -7.945 4.368 1.151 1.00 93.88 222 PRO A C 1
ATOM 1790 O O . PRO A 1 222 ? -8.080 3.938 0.001 1.00 93.88 222 PRO A O 1
ATOM 1793 N N . LEU A 1 223 ? -8.011 3.571 2.221 1.00 95.75 223 LEU A N 1
ATOM 1794 C CA . LEU A 1 223 ? -8.335 2.150 2.127 1.00 95.75 223 LEU A CA 1
ATOM 1795 C C . LEU A 1 223 ? -9.798 1.949 1.716 1.00 95.75 223 LEU A C 1
ATOM 1797 O O . LEU A 1 223 ? -10.695 2.709 2.102 1.00 95.75 223 LEU A O 1
ATOM 1801 N N . ARG A 1 224 ? -10.036 0.894 0.934 1.00 95.25 224 ARG A N 1
ATOM 1802 C CA . ARG A 1 224 ? -11.370 0.522 0.453 1.00 95.25 224 ARG A CA 1
ATOM 1803 C C . ARG A 1 224 ? -12.154 -0.175 1.556 1.00 95.25 224 ARG A C 1
ATOM 1805 O O . ARG A 1 224 ? -11.597 -0.980 2.294 1.00 95.25 224 ARG A O 1
ATOM 1812 N N . LEU A 1 225 ? -13.447 0.115 1.641 1.00 95.06 225 LEU A N 1
ATOM 1813 C CA . LEU A 1 225 ? -14.367 -0.578 2.540 1.00 95.06 225 LEU A CA 1
ATOM 1814 C C . LEU A 1 225 ? -14.764 -1.936 1.962 1.00 95.06 225 LEU A C 1
ATOM 1816 O O . LEU A 1 225 ? -15.240 -2.002 0.831 1.00 95.06 225 LEU A O 1
ATOM 1820 N N . GLY A 1 226 ? -14.622 -2.981 2.769 1.00 94.38 226 GLY A N 1
ATOM 1821 C CA . GLY A 1 226 ? -15.134 -4.318 2.496 1.00 94.38 226 GLY A CA 1
ATOM 1822 C C . GLY A 1 226 ? -16.472 -4.572 3.194 1.00 94.38 226 GLY A C 1
ATOM 1823 O O . GLY A 1 226 ? -16.921 -3.815 4.059 1.00 94.38 226 GLY A O 1
ATOM 1824 N N . ASP A 1 227 ? -17.122 -5.676 2.833 1.00 93.62 227 ASP A N 1
ATOM 1825 C CA . ASP A 1 227 ? -18.421 -6.062 3.390 1.00 93.62 227 ASP A CA 1
ATOM 1826 C C . ASP A 1 227 ? -18.273 -6.993 4.602 1.00 93.62 227 ASP A C 1
ATOM 1828 O O . ASP A 1 227 ? -18.208 -8.220 4.481 1.00 93.62 227 ASP A O 1
ATOM 1832 N N . SER A 1 228 ? -18.277 -6.411 5.805 1.00 91.69 228 SER A N 1
ATOM 1833 C CA . SER A 1 228 ? -18.147 -7.186 7.045 1.00 91.69 228 SER A CA 1
ATOM 1834 C C . SER A 1 228 ? -19.361 -8.068 7.386 1.00 91.69 228 SER A C 1
ATOM 1836 O O . SER A 1 228 ? -19.288 -8.866 8.320 1.00 91.69 228 SER A O 1
ATOM 1838 N N . ALA A 1 229 ? -20.492 -7.942 6.679 1.00 90.94 229 ALA A N 1
ATOM 1839 C CA . ALA A 1 229 ? -21.664 -8.791 6.916 1.00 90.94 229 ALA A CA 1
ATOM 1840 C C . ALA A 1 229 ? -21.499 -10.198 6.320 1.00 90.94 229 ALA A C 1
ATOM 1842 O O . ALA A 1 229 ? -22.181 -11.130 6.749 1.00 90.94 229 ALA A O 1
ATOM 1843 N N . LYS A 1 230 ? -20.586 -10.358 5.354 1.00 92.81 230 LYS A N 1
ATOM 1844 C CA . LYS A 1 230 ? -20.316 -11.627 4.663 1.00 92.81 230 LYS A CA 1
ATOM 1845 C C . LYS A 1 230 ? -19.267 -12.504 5.346 1.00 92.81 230 LYS A C 1
ATOM 1847 O O . LYS A 1 230 ? -19.056 -13.624 4.886 1.00 92.81 230 LYS A O 1
ATOM 1852 N N . LEU A 1 231 ? -18.649 -12.009 6.418 1.00 94.75 231 LEU A N 1
ATOM 1853 C CA . LEU A 1 231 ? -17.565 -12.688 7.124 1.00 94.75 231 LEU A CA 1
ATOM 1854 C C . LEU A 1 231 ? -18.004 -14.019 7.727 1.00 94.75 231 LEU A C 1
ATOM 1856 O O . LEU A 1 231 ? -19.102 -14.147 8.282 1.00 94.75 231 LEU A O 1
ATOM 1860 N N . LYS A 1 232 ? -17.101 -14.994 7.665 1.00 95.31 232 LYS A N 1
ATOM 1861 C CA . LYS A 1 232 ? -17.271 -16.338 8.208 1.00 95.31 232 LYS A CA 1
ATOM 1862 C C . LYS A 1 232 ? -16.013 -16.779 8.946 1.00 95.31 232 LYS A C 1
ATOM 1864 O O . LYS A 1 232 ? -14.910 -16.289 8.726 1.00 95.31 232 LYS A O 1
ATOM 1869 N N . GLN A 1 233 ? -16.195 -17.744 9.841 1.00 96.12 233 GLN A N 1
ATOM 1870 C CA . GLN A 1 233 ? -15.074 -18.445 10.453 1.00 96.12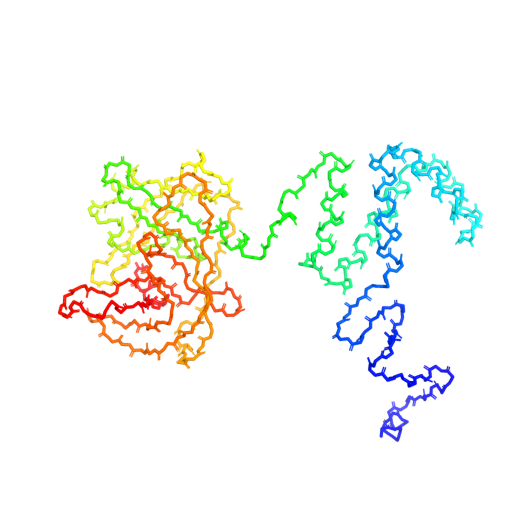 233 GLN A CA 1
ATOM 1871 C C . GLN A 1 233 ? -14.220 -19.112 9.365 1.00 96.12 233 GLN A C 1
ATOM 1873 O O . GLN A 1 233 ? -14.754 -19.746 8.457 1.00 96.12 233 GLN A O 1
ATOM 1878 N N . GLY A 1 234 ? -12.902 -18.990 9.493 1.00 95.56 234 GLY A N 1
ATOM 1879 C CA . GLY A 1 234 ? -11.915 -19.510 8.554 1.00 95.56 234 GLY A CA 1
ATOM 1880 C C . GLY A 1 234 ? -11.490 -18.525 7.466 1.00 95.56 234 GLY A C 1
ATOM 1881 O O . GLY A 1 234 ? -10.471 -18.791 6.831 1.00 95.56 234 GLY A O 1
ATOM 1882 N N . ASP A 1 235 ? -12.204 -17.407 7.276 1.00 97.00 235 ASP A N 1
ATOM 1883 C CA . ASP A 1 235 ? -11.816 -16.383 6.301 1.00 97.00 235 ASP A CA 1
ATOM 1884 C C . ASP A 1 235 ? -10.404 -15.869 6.606 1.00 97.00 235 ASP A C 1
ATOM 1886 O O . ASP A 1 235 ? -10.059 -15.601 7.763 1.00 97.00 235 ASP A O 1
ATOM 1890 N N . GLU A 1 236 ? -9.590 -15.750 5.557 1.00 97.25 236 GLU A N 1
ATOM 1891 C CA . GLU A 1 236 ? -8.230 -15.234 5.663 1.00 97.25 236 GLU A CA 1
ATOM 1892 C C . GLU A 1 236 ? -8.246 -13.720 5.812 1.00 97.25 236 GLU A C 1
ATOM 1894 O O . GLU A 1 236 ? -8.975 -13.002 5.123 1.00 97.25 236 GLU A O 1
ATOM 1899 N N . ILE A 1 237 ? -7.406 -13.244 6.721 1.00 97.12 237 ILE A N 1
ATOM 1900 C CA . ILE A 1 237 ? -7.287 -11.836 7.046 1.00 97.12 237 ILE A CA 1
ATOM 1901 C C . ILE A 1 237 ? -5.831 -11.398 7.057 1.00 97.12 237 ILE A C 1
ATOM 1903 O O . ILE A 1 237 ? -4.907 -12.186 7.286 1.00 97.12 237 ILE A O 1
ATOM 1907 N N . LYS A 1 238 ? -5.649 -10.098 6.865 1.00 96.44 238 LYS A N 1
ATOM 1908 C CA . LYS A 1 238 ? -4.384 -9.397 7.028 1.00 96.44 238 LYS A CA 1
ATOM 1909 C C . LYS A 1 238 ? -4.577 -8.274 8.038 1.00 96.44 238 LYS A C 1
ATOM 1911 O O . LYS A 1 238 ? -5.448 -7.429 7.857 1.00 96.44 238 LYS A O 1
ATOM 1916 N N . LEU A 1 239 ? -3.767 -8.258 9.088 1.00 95.88 239 LEU A N 1
ATOM 1917 C CA . LEU A 1 239 ? -3.728 -7.187 10.079 1.00 95.88 239 LEU A CA 1
ATOM 1918 C C . LEU A 1 239 ? -2.448 -6.381 9.887 1.00 95.88 239 LEU A C 1
ATOM 1920 O O . LEU A 1 239 ? -1.353 -6.943 9.954 1.00 95.88 239 LEU A O 1
ATOM 1924 N N . ILE A 1 240 ? -2.595 -5.076 9.664 1.00 94.94 240 ILE A N 1
ATOM 1925 C CA . ILE A 1 240 ? -1.465 -4.155 9.539 1.00 94.94 240 ILE A CA 1
ATOM 1926 C C . ILE A 1 240 ? -1.515 -3.128 10.670 1.00 94.94 240 ILE A C 1
ATOM 1928 O O . ILE A 1 240 ? -2.573 -2.580 10.965 1.00 94.94 240 ILE A O 1
ATOM 1932 N N . GLY A 1 241 ? -0.378 -2.853 11.302 1.00 92.75 241 GLY A N 1
ATOM 1933 C CA . GLY A 1 241 ? -0.287 -1.835 12.346 1.00 92.75 241 GLY A CA 1
ATOM 1934 C C . GLY A 1 241 ? 1.122 -1.659 12.888 1.00 92.75 241 GLY A C 1
ATOM 1935 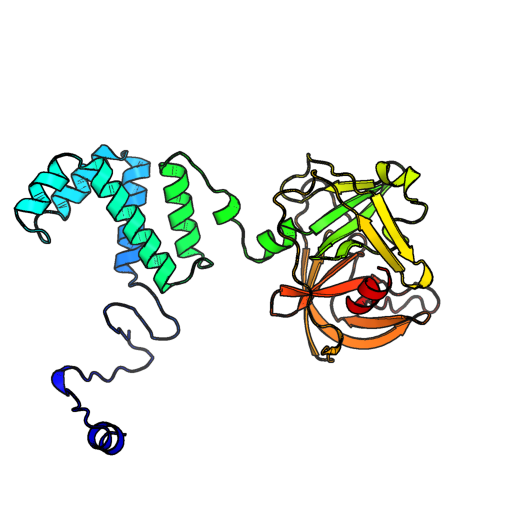O O . GLY A 1 241 ? 2.078 -2.237 12.365 1.00 92.75 241 GLY A O 1
ATOM 1936 N N . PHE A 1 242 ? 1.244 -0.855 13.939 1.00 89.00 242 PHE A N 1
ATOM 1937 C CA . PHE A 1 242 ? 2.528 -0.485 14.528 1.00 89.00 242 PHE A CA 1
ATOM 1938 C C . PHE A 1 242 ? 2.583 -0.891 16.006 1.00 89.00 242 PHE A C 1
ATOM 1940 O O . PHE A 1 242 ? 2.009 -0.202 16.846 1.00 89.00 242 PHE A O 1
ATOM 1947 N N . PRO A 1 243 ? 3.235 -2.011 16.354 1.00 82.94 243 PRO A N 1
ATOM 1948 C CA . PRO A 1 243 ? 3.347 -2.427 17.745 1.00 82.94 243 PRO A CA 1
ATOM 1949 C C . PRO A 1 243 ? 4.344 -1.542 18.495 1.00 82.94 243 PRO A C 1
ATOM 1951 O O . PRO A 1 243 ? 5.502 -1.504 18.098 1.00 82.94 243 PRO A O 1
ATOM 1954 N N . SER A 1 244 ? 3.907 -0.874 19.569 1.00 79.81 244 SER A N 1
ATOM 1955 C CA . SER A 1 244 ? 4.737 -0.035 20.458 1.00 79.81 244 SER A CA 1
ATOM 1956 C C . SER A 1 244 ? 5.884 0.684 19.732 1.00 79.81 244 SER A C 1
ATOM 1958 O O . SER A 1 244 ? 7.059 0.404 19.977 1.00 79.81 244 SER A O 1
ATOM 1960 N N . TYR A 1 245 ? 5.520 1.535 18.774 1.00 81.38 245 TYR A N 1
ATOM 1961 C CA . TYR A 1 245 ? 6.431 2.052 17.760 1.00 81.38 245 TYR A CA 1
ATOM 1962 C C . TYR A 1 245 ? 7.631 2.804 18.352 1.00 81.38 245 TYR A C 1
ATOM 1964 O O . TYR A 1 245 ? 7.478 3.787 19.077 1.00 81.38 245 TYR A O 1
ATOM 1972 N N . ASN A 1 246 ? 8.832 2.412 17.930 1.00 80.56 246 ASN A N 1
ATOM 1973 C CA . ASN A 1 246 ? 10.068 3.160 18.126 1.00 80.56 246 ASN A CA 1
ATOM 1974 C C . ASN A 1 246 ? 10.549 3.777 16.812 1.00 80.56 246 ASN A C 1
ATOM 1976 O O . ASN A 1 246 ? 10.254 3.309 15.711 1.00 80.56 246 ASN A O 1
ATOM 1980 N N . ILE A 1 247 ? 11.352 4.838 16.921 1.00 77.94 247 ILE A N 1
ATOM 1981 C CA . ILE A 1 247 ? 11.949 5.497 15.757 1.00 77.94 247 ILE A CA 1
ATOM 1982 C C . ILE A 1 247 ? 12.811 4.487 14.994 1.00 77.94 247 ILE A C 1
ATOM 1984 O O . ILE A 1 247 ? 13.886 4.109 15.446 1.00 77.94 247 ILE A O 1
ATOM 1988 N N . GLY A 1 248 ? 12.357 4.090 13.806 1.00 75.94 248 GLY A N 1
ATOM 1989 C CA . GLY A 1 248 ? 13.042 3.067 13.011 1.00 75.94 248 GLY A CA 1
ATOM 1990 C C . GLY A 1 248 ? 12.131 1.917 12.617 1.00 75.94 248 GLY A C 1
ATOM 1991 O O . GLY A 1 248 ? 12.321 1.365 11.533 1.00 75.94 248 GLY A O 1
ATOM 1992 N N . ASP A 1 249 ? 11.133 1.622 13.448 1.00 83.94 249 ASP A N 1
ATOM 1993 C CA . ASP A 1 249 ? 10.336 0.407 13.344 1.00 83.94 249 ASP A CA 1
ATOM 1994 C C . ASP A 1 249 ? 9.515 0.370 12.058 1.00 83.94 249 ASP A C 1
ATOM 1996 O O . ASP A 1 249 ? 8.962 1.373 11.599 1.00 83.94 249 ASP A O 1
ATOM 2000 N N . HIS A 1 250 ? 9.451 -0.815 11.458 1.00 86.50 250 HIS A N 1
ATOM 2001 C CA . HIS A 1 250 ? 8.628 -1.069 10.284 1.00 86.50 250 HIS A CA 1
ATOM 2002 C C . HIS A 1 250 ? 7.193 -1.392 10.705 1.00 86.50 250 HIS A C 1
ATOM 2004 O O . HIS A 1 250 ? 6.958 -1.883 11.809 1.00 86.50 250 HIS A O 1
ATOM 2010 N N . TYR A 1 251 ? 6.224 -1.175 9.812 1.00 89.94 251 TYR A N 1
ATOM 2011 C CA . TYR A 1 251 ? 4.879 -1.696 10.055 1.00 89.94 251 TYR A CA 1
ATOM 2012 C C . TYR A 1 251 ? 4.923 -3.225 10.174 1.00 89.94 251 TYR A C 1
ATOM 2014 O O . TYR A 1 251 ? 5.665 -3.900 9.452 1.00 89.94 251 TYR A O 1
ATOM 2022 N N . HIS A 1 252 ? 4.088 -3.769 11.053 1.00 91.38 252 HIS A N 1
ATOM 2023 C CA . HIS A 1 252 ? 3.824 -5.198 11.129 1.00 91.38 252 HIS A CA 1
ATOM 2024 C C . HIS A 1 252 ? 2.664 -5.543 10.204 1.00 91.38 252 HIS A C 1
ATOM 2026 O O . HIS A 1 252 ? 1.665 -4.832 10.161 1.00 91.38 252 HIS A O 1
ATOM 2032 N N . CYS A 1 253 ? 2.802 -6.640 9.466 1.00 92.75 253 CYS A N 1
ATOM 2033 C CA . CYS A 1 253 ? 1.765 -7.185 8.603 1.00 92.75 253 CYS A CA 1
ATOM 2034 C C . CYS A 1 253 ? 1.655 -8.679 8.894 1.00 92.75 253 CYS A C 1
ATOM 2036 O O . CYS A 1 253 ? 2.507 -9.464 8.476 1.00 92.75 253 CYS A O 1
ATOM 2038 N N . ASN A 1 254 ? 0.622 -9.050 9.646 1.00 92.81 254 ASN A N 1
ATOM 2039 C CA . ASN A 1 254 ? 0.378 -10.425 10.050 1.00 92.81 254 ASN A CA 1
ATOM 2040 C C . ASN A 1 254 ? -0.794 -10.994 9.254 1.00 92.81 254 ASN A C 1
ATOM 2042 O O . ASN A 1 254 ? -1.853 -10.374 9.157 1.00 92.81 254 ASN A O 1
ATOM 2046 N N . MET A 1 255 ? -0.601 -12.193 8.712 1.00 94.88 255 MET A N 1
ATOM 2047 C CA . MET A 1 255 ? -1.653 -12.969 8.061 1.00 94.88 255 MET A CA 1
ATOM 2048 C C . MET A 1 255 ? -2.216 -13.980 9.056 1.00 94.88 255 MET A C 1
ATOM 2050 O O . MET A 1 255 ? -1.460 -14.566 9.830 1.00 94.88 255 MET A O 1
ATOM 2054 N N . GLY A 1 256 ? -3.521 -14.211 9.007 1.00 94.81 256 GLY A N 1
ATOM 2055 C CA . GLY A 1 256 ? -4.189 -15.181 9.869 1.00 94.81 256 GLY A CA 1
ATOM 2056 C C . GLY A 1 256 ? -5.634 -15.380 9.458 1.00 94.81 256 GLY A C 1
ATOM 2057 O O . GLY A 1 256 ? -5.994 -15.127 8.306 1.00 94.81 256 GLY A O 1
ATOM 2058 N N . ARG A 1 257 ? -6.461 -15.871 10.376 1.00 96.75 257 ARG A N 1
ATOM 2059 C CA . ARG A 1 257 ? -7.836 -16.281 10.094 1.00 96.75 257 ARG A CA 1
ATOM 2060 C C . ARG A 1 257 ? -8.810 -15.866 11.177 1.00 96.75 257 ARG A C 1
ATOM 2062 O O . ARG A 1 257 ? -8.479 -15.751 12.357 1.00 96.75 257 ARG A O 1
ATOM 2069 N N . ILE A 1 258 ? -10.059 -15.702 10.758 1.00 96.19 258 ILE A N 1
ATOM 2070 C CA . ILE A 1 258 ? -11.187 -15.534 11.668 1.00 96.19 258 ILE A CA 1
ATOM 2071 C C . ILE A 1 258 ? -11.456 -16.859 12.384 1.00 96.19 258 ILE A C 1
ATOM 2073 O O . ILE A 1 258 ? -11.717 -17.878 11.747 1.00 96.19 258 ILE A O 1
ATOM 2077 N N . THR A 1 259 ? -11.450 -16.853 13.714 1.00 94.56 259 THR A N 1
ATOM 2078 C CA . THR A 1 259 ? -11.658 -18.062 14.520 1.00 94.56 259 THR A CA 1
ATOM 2079 C C . THR A 1 259 ? -13.083 -18.182 15.031 1.00 94.56 259 THR A C 1
ATOM 2081 O O . THR A 1 259 ? -13.656 -19.262 14.965 1.00 94.56 259 THR A O 1
ATOM 2084 N N . GLN A 1 260 ? -13.690 -17.107 15.532 1.00 93.19 260 GLN A N 1
ATOM 2085 C CA . GLN A 1 260 ? -15.021 -17.184 16.136 1.00 93.19 260 GLN A CA 1
ATOM 2086 C C . GLN A 1 260 ? -15.702 -15.818 16.191 1.00 93.19 260 GLN A C 1
ATOM 2088 O O . GLN A 1 260 ? -15.046 -14.797 16.353 1.00 93.19 260 GLN A O 1
ATOM 2093 N N . ARG A 1 261 ? -17.037 -15.784 16.145 1.00 91.56 261 ARG A N 1
ATOM 2094 C CA . ARG A 1 261 ? -17.813 -14.589 16.501 1.00 91.56 261 ARG A CA 1
ATOM 2095 C C . ARG A 1 261 ? -18.204 -14.628 17.976 1.00 91.56 261 ARG A C 1
ATOM 2097 O O . ARG A 1 261 ? -18.816 -15.599 18.418 1.00 91.56 261 ARG A O 1
ATOM 2104 N N . LYS A 1 262 ? -17.910 -13.566 18.724 1.00 89.12 262 LYS A N 1
ATOM 2105 C CA . LYS A 1 262 ? -18.252 -13.440 20.148 1.00 89.12 262 LYS A CA 1
ATOM 2106 C C . LYS A 1 262 ? -18.900 -12.087 20.418 1.00 89.12 262 LYS A C 1
ATOM 2108 O O . LYS A 1 262 ? -18.596 -11.102 19.754 1.00 89.12 262 LYS A O 1
ATOM 2113 N N . LYS A 1 263 ? -19.795 -12.024 21.404 1.00 85.81 263 LYS A N 1
ATOM 2114 C CA . LYS A 1 263 ? -20.308 -10.752 21.920 1.00 85.81 263 LYS A CA 1
ATOM 2115 C C . LYS A 1 263 ? -19.511 -10.370 23.165 1.00 85.81 263 LYS A C 1
ATOM 2117 O O . LYS A 1 263 ? -19.528 -11.115 24.140 1.00 85.81 263 LYS A O 1
ATOM 2122 N N . VAL A 1 264 ? -18.806 -9.244 23.128 1.00 79.06 264 VAL A N 1
ATOM 2123 C CA . VAL A 1 264 ? -17.983 -8.724 24.232 1.00 79.06 264 VAL A CA 1
ATOM 2124 C C . VAL A 1 264 ? -18.513 -7.344 24.597 1.00 79.06 264 VAL A C 1
ATOM 2126 O O . VAL A 1 264 ? -18.627 -6.484 23.730 1.00 79.06 264 VAL A O 1
ATOM 2129 N N . LEU A 1 265 ? -18.918 -7.156 25.860 1.00 73.94 265 LEU A N 1
ATOM 2130 C CA . LEU A 1 265 ? -19.484 -5.895 26.373 1.00 73.94 265 LEU A CA 1
ATOM 2131 C C . LEU A 1 265 ? -20.625 -5.317 25.505 1.00 73.94 265 LEU A C 1
ATOM 2133 O O . LEU A 1 265 ? -20.796 -4.109 25.381 1.00 73.94 265 LEU A O 1
ATOM 2137 N N . GLY A 1 266 ? -21.427 -6.193 24.891 1.00 74.88 266 GLY A N 1
ATOM 2138 C CA . GLY A 1 266 ? -22.551 -5.803 24.035 1.00 74.88 266 GLY A CA 1
ATOM 2139 C C . GLY A 1 266 ? -22.207 -5.591 22.555 1.00 74.88 266 GLY A C 1
ATOM 2140 O O . GLY A 1 266 ? -23.138 -5.522 21.750 1.00 74.88 266 GLY A O 1
ATOM 2141 N N . ILE A 1 267 ? -20.927 -5.587 22.172 1.00 79.50 267 ILE A N 1
ATOM 2142 C CA . ILE A 1 267 ? -20.468 -5.476 20.778 1.00 79.50 267 ILE A CA 1
ATOM 2143 C C . ILE A 1 267 ? -20.169 -6.847 20.203 1.00 79.50 267 ILE A C 1
ATOM 2145 O O . ILE A 1 267 ? -19.644 -7.728 20.880 1.00 79.50 267 ILE A O 1
ATOM 2149 N N . ASN A 1 268 ? -20.519 -7.030 18.935 1.00 86.81 268 ASN A N 1
ATOM 2150 C CA . ASN A 1 268 ? -20.139 -8.223 18.200 1.00 86.81 268 ASN A CA 1
ATOM 2151 C C . ASN A 1 268 ? -18.707 -8.051 17.700 1.00 86.81 268 ASN A C 1
ATOM 2153 O O . ASN A 1 268 ? -18.451 -7.175 16.883 1.00 86.81 268 ASN A O 1
ATOM 2157 N N . VAL A 1 269 ? -17.807 -8.912 18.151 1.00 91.69 269 VAL A N 1
ATOM 2158 C CA . VAL A 1 269 ? -16.414 -8.953 17.707 1.00 91.69 269 VAL A CA 1
ATOM 2159 C C . VAL A 1 269 ? -16.126 -10.282 17.020 1.00 91.69 269 VAL A C 1
ATOM 2161 O O . VAL A 1 269 ? -16.717 -11.318 17.347 1.00 91.69 269 VAL A O 1
ATOM 2164 N N . TRP A 1 270 ? -15.213 -10.251 16.059 1.00 94.44 270 TRP A N 1
ATOM 2165 C CA . TRP A 1 270 ? -14.626 -11.452 15.477 1.00 94.44 270 TRP A CA 1
ATOM 2166 C C . TRP A 1 270 ? -13.277 -11.705 16.131 1.00 94.44 270 TRP A C 1
ATOM 2168 O O . TRP A 1 270 ? -12.422 -10.828 16.132 1.00 94.44 270 TRP A O 1
ATOM 2178 N N . LEU A 1 271 ? -13.101 -12.889 16.704 1.00 94.12 271 LEU A N 1
ATOM 2179 C CA . LEU A 1 271 ? -11.827 -13.359 17.221 1.00 94.12 271 LEU A CA 1
ATOM 2180 C C . LEU A 1 271 ? -10.953 -13.855 16.073 1.00 94.12 271 LEU A C 1
ATOM 2182 O O . LEU A 1 271 ? -11.461 -14.350 15.061 1.00 94.12 271 LEU A O 1
ATOM 2186 N N . ILE A 1 272 ? -9.645 -13.720 16.251 1.00 94.12 272 ILE A N 1
ATOM 2187 C CA . ILE A 1 272 ? -8.632 -14.074 15.256 1.00 94.12 272 ILE A CA 1
ATOM 2188 C C . ILE A 1 272 ? -7.519 -14.899 15.904 1.00 94.12 272 ILE A C 1
ATOM 2190 O O . ILE A 1 272 ? -7.357 -14.879 17.122 1.00 94.12 272 ILE A O 1
ATOM 2194 N N . ASP A 1 273 ? -6.763 -15.637 15.097 1.00 92.62 273 ASP A N 1
ATOM 2195 C CA . ASP A 1 273 ? -5.617 -16.451 15.542 1.00 92.62 273 ASP A CA 1
ATOM 2196 C C . ASP A 1 273 ? -4.277 -15.689 15.539 1.00 92.62 273 ASP A C 1
ATOM 2198 O O . ASP A 1 273 ? -3.221 -16.270 15.782 1.00 92.62 273 ASP A O 1
ATOM 2202 N N . ILE A 1 274 ? -4.321 -14.377 15.298 1.00 89.38 274 ILE A N 1
ATOM 2203 C CA . ILE A 1 274 ? -3.159 -13.489 15.307 1.00 89.38 274 ILE A CA 1
ATOM 2204 C C . ILE A 1 274 ? -3.098 -12.749 16.651 1.00 89.38 274 ILE A C 1
ATOM 2206 O O . ILE A 1 274 ? -4.106 -12.163 17.062 1.00 89.38 274 ILE A O 1
ATOM 2210 N N . PRO A 1 275 ? -1.934 -12.688 17.322 1.00 84.06 275 PRO A N 1
ATOM 2211 C CA . PRO A 1 275 ? -1.779 -11.856 18.507 1.00 84.06 275 PRO A CA 1
ATOM 2212 C C . PRO A 1 275 ? -1.891 -10.366 18.152 1.00 84.06 275 PRO A C 1
ATOM 2214 O O . PRO A 1 275 ? -1.228 -9.880 17.234 1.00 84.06 275 PRO A O 1
ATOM 2217 N N . ILE A 1 276 ? -2.696 -9.630 18.920 1.00 83.06 276 ILE A N 1
ATOM 2218 C CA . ILE A 1 276 ? -2.750 -8.162 18.882 1.00 83.06 276 ILE A CA 1
ATOM 2219 C C . ILE A 1 276 ? -1.978 -7.650 20.094 1.00 83.06 276 ILE A C 1
ATOM 2221 O O . ILE A 1 276 ? -2.448 -7.751 21.227 1.00 83.06 276 ILE A O 1
ATOM 2225 N N . THR A 1 277 ? -0.778 -7.133 19.853 1.00 80.12 277 THR A N 1
ATOM 2226 C CA . THR A 1 277 ? 0.063 -6.504 20.877 1.00 80.12 277 THR A CA 1
ATOM 2227 C C . THR A 1 277 ? -0.263 -5.018 21.018 1.00 80.12 277 THR A C 1
ATOM 2229 O O . THR A 1 277 ? -0.944 -4.428 20.175 1.00 80.12 277 THR A O 1
ATOM 2232 N N . HIS A 1 278 ? 0.258 -4.391 22.075 1.00 80.38 278 HIS A N 1
ATOM 2233 C CA . HIS A 1 278 ? 0.121 -2.952 22.292 1.00 80.38 278 HIS A CA 1
ATOM 2234 C C . HIS A 1 278 ? 0.607 -2.148 21.070 1.00 80.38 278 HIS A C 1
ATOM 2236 O O . HIS A 1 278 ? 1.559 -2.551 20.403 1.00 80.38 278 HIS A O 1
ATOM 2242 N N . GLY A 1 279 ? -0.080 -1.053 20.737 1.00 81.44 279 GLY A N 1
ATOM 2243 C CA . GLY A 1 279 ? 0.172 -0.227 19.548 1.00 81.44 279 GLY A CA 1
ATOM 2244 C C . GLY A 1 279 ? -0.546 -0.675 18.262 1.00 81.44 279 GLY A C 1
ATOM 2245 O O . GLY A 1 279 ? -0.916 0.172 17.451 1.00 81.44 279 GLY A O 1
ATOM 2246 N N . ILE A 1 280 ? -0.839 -1.972 18.082 1.00 89.06 280 ILE A N 1
ATOM 2247 C CA . ILE A 1 280 ? -1.576 -2.465 16.894 1.00 89.06 280 ILE A CA 1
ATOM 2248 C C . ILE A 1 280 ? -3.079 -2.155 16.986 1.00 89.06 280 ILE A C 1
ATOM 2250 O O . ILE A 1 280 ? -3.754 -2.059 15.959 1.00 89.06 280 ILE A O 1
ATOM 2254 N N . SER A 1 281 ? -3.614 -1.978 18.198 1.00 90.25 281 SER A N 1
ATOM 2255 C CA . SER A 1 281 ? -5.010 -1.586 18.419 1.00 90.25 281 SER A CA 1
ATOM 2256 C C . SER A 1 281 ? -5.386 -0.356 17.588 1.00 90.25 281 SER A C 1
ATOM 2258 O O . SER A 1 281 ? -4.640 0.622 17.525 1.00 90.25 281 SER A O 1
ATOM 2260 N N . GLY A 1 282 ? -6.544 -0.424 16.932 1.00 92.62 282 GLY A N 1
ATOM 2261 C CA . GLY A 1 282 ? -6.985 0.579 15.965 1.00 92.62 282 GLY A CA 1
ATOM 2262 C C . GLY A 1 282 ? -6.482 0.359 14.539 1.00 92.62 282 GLY A C 1
ATOM 2263 O O . GLY A 1 282 ? -6.919 1.075 13.643 1.00 92.62 282 GLY A O 1
ATOM 2264 N N . GLY A 1 283 ? -5.629 -0.639 14.293 1.00 95.38 283 GLY A N 1
ATOM 2265 C CA . GLY A 1 283 ? -5.179 -1.013 12.952 1.00 95.38 283 GLY A CA 1
ATOM 2266 C C . GLY A 1 283 ? -6.265 -1.680 12.097 1.00 95.38 283 GLY A C 1
ATOM 2267 O O . GLY A 1 283 ? -7.190 -2.301 12.637 1.00 95.38 283 GLY A O 1
ATOM 2268 N N . PRO A 1 284 ? -6.180 -1.571 10.759 1.00 97.12 284 PRO A N 1
ATOM 2269 C CA . PRO A 1 284 ? -7.142 -2.189 9.859 1.00 97.12 284 PRO A CA 1
ATOM 2270 C C . PRO A 1 284 ? -6.964 -3.706 9.792 1.00 97.12 284 PRO A C 1
ATOM 2272 O O . PRO A 1 284 ? -5.854 -4.221 9.629 1.00 97.12 284 PRO A O 1
ATOM 2275 N N . VAL A 1 285 ? -8.091 -4.414 9.820 1.00 97.12 285 VAL A N 1
ATOM 2276 C CA . VAL A 1 285 ? -8.184 -5.814 9.400 1.00 97.12 285 VAL A CA 1
ATOM 2277 C C . VAL A 1 285 ? -8.722 -5.850 7.977 1.00 97.12 285 VAL A C 1
ATOM 2279 O O . VAL A 1 285 ? -9.809 -5.331 7.707 1.00 97.12 285 VAL A O 1
ATOM 2282 N N . LEU A 1 286 ? -7.954 -6.456 7.077 1.00 97.44 286 LEU A N 1
ATOM 2283 C CA . LEU A 1 286 ? -8.216 -6.523 5.644 1.00 97.44 286 LEU A CA 1
ATOM 2284 C C . LEU A 1 286 ? -8.583 -7.950 5.219 1.00 97.44 286 LEU A C 1
ATOM 2286 O O . LEU A 1 286 ? -8.048 -8.912 5.774 1.00 97.44 286 LEU A O 1
ATOM 2290 N N . ASN A 1 287 ? -9.463 -8.082 4.227 1.00 96.50 287 ASN A N 1
ATOM 2291 C CA . ASN A 1 287 ? -9.734 -9.353 3.547 1.00 96.50 287 ASN A CA 1
ATOM 2292 C C . ASN A 1 287 ? -8.665 -9.661 2.472 1.00 96.50 287 ASN A C 1
ATOM 2294 O O . ASN A 1 287 ? -7.708 -8.907 2.282 1.00 96.50 287 ASN A O 1
ATOM 2298 N N . SER A 1 288 ? -8.828 -10.771 1.746 1.00 93.88 288 SER A N 1
ATOM 2299 C CA . SER A 1 288 ? -7.922 -11.179 0.658 1.00 93.88 288 SER A CA 1
ATOM 2300 C C . SER A 1 288 ? -7.875 -10.210 -0.534 1.00 93.88 288 SER A C 1
ATOM 2302 O O . SER A 1 288 ? -6.920 -10.268 -1.306 1.00 93.88 288 SER A O 1
ATOM 2304 N N . ASP A 1 289 ? -8.868 -9.326 -0.668 1.00 94.25 289 ASP A N 1
ATOM 2305 C CA . ASP A 1 289 ? -8.954 -8.287 -1.704 1.00 94.25 289 ASP A CA 1
ATOM 2306 C C . ASP A 1 289 ? -8.381 -6.930 -1.231 1.00 94.25 289 ASP A C 1
ATOM 2308 O O . ASP A 1 289 ? -8.529 -5.913 -1.911 1.00 94.25 289 ASP A O 1
ATOM 2312 N N . ASP A 1 290 ? -7.703 -6.913 -0.075 1.00 94.94 290 ASP A N 1
ATOM 2313 C CA . ASP A 1 290 ? -7.147 -5.726 0.585 1.00 94.94 290 ASP A CA 1
ATOM 2314 C C . ASP A 1 290 ? -8.206 -4.664 0.972 1.00 94.94 290 ASP A C 1
ATOM 2316 O O . ASP A 1 290 ? -7.910 -3.472 1.096 1.00 94.94 290 ASP A O 1
ATOM 2320 N N . GLU A 1 291 ? -9.450 -5.090 1.206 1.00 96.19 291 GLU A N 1
ATOM 2321 C CA . GLU A 1 291 ? -10.540 -4.236 1.683 1.00 96.19 291 GLU A CA 1
ATOM 2322 C C . GLU A 1 291 ? -10.694 -4.328 3.206 1.00 96.19 291 GLU A C 1
ATOM 2324 O O . GLU A 1 291 ? -10.630 -5.408 3.797 1.00 96.19 291 GLU A O 1
ATOM 2329 N N . VAL A 1 292 ? -10.955 -3.193 3.855 1.00 97.12 292 VAL A N 1
ATOM 2330 C CA . VAL A 1 292 ? -11.164 -3.094 5.303 1.00 97.12 292 VAL A CA 1
ATOM 2331 C C . VAL A 1 292 ? -12.466 -3.774 5.694 1.00 97.12 292 VAL A C 1
ATOM 2333 O O . VAL A 1 292 ? -13.548 -3.314 5.339 1.00 97.12 292 VAL A O 1
ATOM 2336 N N . ILE A 1 293 ? -12.361 -4.810 6.518 1.00 96.75 293 ILE A N 1
ATOM 2337 C CA . ILE A 1 293 ? -13.496 -5.535 7.097 1.00 96.75 293 ILE A CA 1
ATOM 2338 C C . ILE A 1 293 ? -13.644 -5.297 8.606 1.00 96.75 293 ILE A C 1
ATOM 2340 O O . ILE A 1 293 ? -14.693 -5.609 9.178 1.00 96.75 293 ILE A O 1
ATOM 2344 N N . GLY A 1 294 ? -12.640 -4.701 9.258 1.00 95.56 294 GLY A N 1
ATOM 2345 C CA . GLY A 1 294 ? -12.714 -4.391 10.680 1.00 95.56 294 GLY A CA 1
ATOM 2346 C C . GLY A 1 294 ? -11.580 -3.545 11.246 1.00 95.56 294 GLY A C 1
ATOM 2347 O O . GLY A 1 294 ? -10.623 -3.209 10.551 1.00 95.56 294 GLY A O 1
ATOM 2348 N N . ILE A 1 295 ? -11.722 -3.216 12.530 1.00 95.88 295 ILE A N 1
ATOM 2349 C CA . ILE A 1 295 ? -10.775 -2.451 13.347 1.00 95.88 295 ILE A CA 1
ATOM 2350 C C . ILE A 1 295 ? -10.257 -3.367 14.456 1.00 95.88 295 ILE A C 1
ATOM 2352 O O . ILE A 1 295 ? -11.052 -3.872 15.252 1.00 95.88 295 ILE A O 1
ATOM 2356 N N . ALA A 1 296 ? -8.947 -3.588 14.514 1.00 94.69 296 ALA A N 1
ATOM 2357 C CA . ALA A 1 296 ? -8.324 -4.441 15.520 1.00 94.69 296 ALA A CA 1
ATOM 2358 C C . ALA A 1 296 ? -8.511 -3.876 16.934 1.00 94.69 296 ALA A C 1
ATOM 2360 O O . ALA A 1 296 ? -8.268 -2.693 17.175 1.00 94.69 296 ALA A O 1
ATOM 2361 N N . THR A 1 297 ? -8.911 -4.727 17.877 1.00 90.19 297 THR A N 1
ATOM 2362 C CA . THR A 1 297 ? -9.053 -4.372 19.294 1.00 90.19 297 THR A CA 1
ATOM 2363 C C . THR A 1 297 ? -8.696 -5.562 20.186 1.00 90.19 297 THR A C 1
ATOM 2365 O O . THR A 1 297 ? -8.771 -6.728 19.786 1.00 90.19 297 THR A O 1
ATOM 2368 N N . VAL A 1 298 ? -8.297 -5.274 21.419 1.00 78.62 298 VAL A N 1
ATOM 2369 C CA . VAL A 1 298 ? -8.024 -6.288 22.436 1.00 78.62 298 VAL A CA 1
ATOM 2370 C C . VAL A 1 298 ? -9.232 -6.361 23.367 1.00 78.62 298 VAL A C 1
ATOM 2372 O O . VAL A 1 298 ? -9.649 -5.354 23.933 1.00 78.62 298 VAL A O 1
ATOM 2375 N N . GLY A 1 299 ? -9.822 -7.550 23.527 1.00 58.94 299 GLY A N 1
ATOM 2376 C CA . GLY A 1 299 ? -10.903 -7.755 24.492 1.00 58.94 299 GLY A CA 1
ATOM 2377 C C . GLY A 1 299 ? -10.428 -7.498 25.928 1.00 58.94 299 GLY A C 1
ATOM 2378 O O . GLY A 1 299 ? -9.337 -7.917 26.302 1.00 58.94 299 GLY A O 1
ATOM 2379 N N . SER A 1 300 ? -11.253 -6.813 26.727 1.00 42.94 300 SER A N 1
ATOM 2380 C CA . SER A 1 300 ? -10.930 -6.350 28.086 1.00 42.94 300 SER A CA 1
ATOM 2381 C C . SER A 1 300 ? -10.403 -7.445 29.026 1.00 42.94 300 SER A C 1
ATOM 2383 O O . SER A 1 300 ? -11.024 -8.500 29.135 1.00 42.94 300 SER A O 1
ATOM 2385 N N . GLU A 1 301 ? -9.376 -7.114 29.817 1.00 44.56 301 GLU A N 1
ATOM 2386 C CA . GLU A 1 301 ? -8.739 -7.905 30.895 1.00 44.56 301 GLU A CA 1
ATOM 2387 C C . GLU A 1 301 ? -9.650 -8.290 32.087 1.00 44.56 301 GLU A C 1
ATOM 2389 O O . GLU A 1 301 ? -9.174 -8.767 33.118 1.00 44.56 301 GLU A O 1
ATOM 2394 N N . LYS A 1 302 ? -10.967 -8.071 32.017 1.00 40.09 302 LYS A N 1
ATOM 2395 C CA . LYS A 1 302 ? -11.854 -8.298 33.166 1.00 40.09 302 LYS A CA 1
ATOM 2396 C C . LYS A 1 302 ? -12.467 -9.698 33.142 1.00 40.09 302 LYS A C 1
ATOM 2398 O O . LYS A 1 302 ? -13.469 -9.930 32.472 1.00 40.09 302 LYS A O 1
ATOM 2403 N N . HIS A 1 303 ? -11.870 -10.535 33.993 1.00 35.50 303 HIS A N 1
ATOM 2404 C CA . HIS A 1 303 ? -12.144 -11.931 34.349 1.00 35.50 303 HIS A CA 1
ATOM 2405 C C . HIS A 1 303 ? -11.332 -12.960 33.551 1.00 35.50 303 HIS A C 1
ATOM 2407 O O . HIS A 1 303 ? -11.527 -13.150 32.358 1.00 35.50 303 HIS A O 1
ATOM 2413 N N . ASP A 1 304 ? -10.440 -13.619 34.294 1.00 36.19 304 ASP A N 1
ATOM 2414 C CA . ASP A 1 304 ? -9.468 -14.649 33.925 1.00 36.19 304 ASP A CA 1
ATOM 2415 C C . ASP A 1 304 ? -8.186 -14.144 33.251 1.00 36.19 304 ASP A C 1
ATOM 2417 O O . ASP A 1 304 ? -8.086 -13.933 32.044 1.00 36.19 304 ASP A O 1
ATOM 2421 N N . SER A 1 305 ? -7.144 -14.040 34.077 1.00 40.91 305 SER A N 1
ATOM 2422 C CA . SER A 1 305 ? -5.739 -13.739 33.773 1.00 40.91 305 SER A CA 1
ATOM 2423 C C . SER A 1 305 ? -5.045 -14.757 32.846 1.00 40.91 305 SER A C 1
ATOM 2425 O O . SER A 1 305 ? -3.829 -14.923 32.902 1.00 40.91 305 SER A O 1
ATOM 2427 N N . THR A 1 306 ? -5.790 -15.464 31.993 1.00 43.12 306 THR A N 1
ATOM 2428 C CA . THR A 1 306 ? -5.265 -16.545 31.147 1.00 43.12 306 THR A CA 1
ATOM 2429 C C . THR A 1 306 ? -5.733 -16.513 29.691 1.00 43.12 306 THR A C 1
ATOM 2431 O O . THR A 1 306 ? -5.246 -17.321 28.902 1.00 43.12 306 THR A O 1
ATOM 2434 N N . THR A 1 307 ? -6.619 -15.602 29.256 1.00 50.31 307 THR A N 1
ATOM 2435 C CA . THR A 1 307 ? -6.999 -15.556 27.825 1.00 50.31 307 THR A CA 1
ATOM 2436 C C . THR A 1 307 ? -7.315 -14.148 27.320 1.00 50.31 307 THR A C 1
ATOM 2438 O O . THR A 1 307 ? -8.473 -13.736 27.234 1.00 50.31 307 THR A O 1
ATOM 2441 N N . ILE A 1 308 ? -6.275 -13.418 26.904 1.00 59.84 308 ILE A N 1
ATOM 2442 C CA . ILE A 1 308 ? -6.444 -12.206 26.093 1.00 59.84 308 ILE A CA 1
ATOM 2443 C C . ILE A 1 308 ? -7.118 -12.625 24.779 1.00 59.84 308 ILE A C 1
ATOM 2445 O O . ILE A 1 308 ? -6.535 -13.322 23.951 1.00 59.84 308 ILE A O 1
ATOM 2449 N N . SER A 1 309 ? -8.386 -12.251 24.608 1.00 70.56 309 SER A N 1
ATOM 2450 C CA . SER A 1 309 ? -9.130 -12.536 23.381 1.00 70.56 309 SER A CA 1
ATOM 2451 C C . SER A 1 309 ? -8.824 -11.448 22.354 1.00 70.56 309 SER A C 1
ATOM 2453 O O . SER A 1 309 ? -9.345 -10.335 22.443 1.00 70.56 309 SER A O 1
ATOM 2455 N N . HIS A 1 310 ? -7.971 -11.770 21.386 1.00 88.62 310 HIS A N 1
ATOM 2456 C CA . HIS A 1 310 ? -7.648 -10.890 20.267 1.00 88.62 310 HIS A CA 1
ATOM 2457 C C . HIS A 1 310 ? -8.749 -10.946 19.211 1.00 88.62 310 HIS A C 1
ATOM 2459 O O . HIS A 1 310 ? -9.193 -12.028 18.814 1.00 88.62 310 HIS A O 1
ATOM 2465 N N . GLY A 1 311 ? -9.200 -9.783 18.750 1.00 92.62 311 GLY A N 1
ATOM 2466 C CA . GLY A 1 311 ? -10.246 -9.720 17.748 1.00 92.62 311 GLY A CA 1
ATOM 2467 C C . GLY A 1 311 ? -10.346 -8.374 17.057 1.00 92.62 311 GLY A C 1
ATOM 2468 O O . GLY A 1 311 ? -9.479 -7.512 17.163 1.00 92.62 311 GLY A O 1
ATOM 2469 N N . PHE A 1 312 ? -11.429 -8.191 16.320 1.00 94.25 312 PHE A N 1
ATOM 2470 C CA . PHE A 1 312 ? -11.721 -6.930 15.667 1.00 94.25 312 PHE A CA 1
ATOM 2471 C C . PHE A 1 312 ? -13.207 -6.608 15.696 1.00 94.25 312 PHE A C 1
ATOM 2473 O O . PHE A 1 312 ? -14.073 -7.492 15.706 1.00 94.25 312 PHE A O 1
ATOM 2480 N N . ILE A 1 313 ? -13.485 -5.310 15.690 1.00 94.19 313 ILE A N 1
ATOM 2481 C CA . ILE A 1 313 ? -14.823 -4.750 15.551 1.00 94.19 313 ILE A CA 1
ATOM 2482 C C . ILE A 1 313 ? -15.138 -4.686 14.051 1.00 94.19 313 ILE A C 1
ATOM 2484 O O . ILE A 1 313 ? -14.333 -4.131 13.297 1.00 94.19 313 ILE A O 1
ATOM 2488 N N . PRO A 1 314 ? -16.267 -5.244 13.578 1.00 94.75 314 PRO A N 1
ATOM 2489 C CA . PRO A 1 314 ? -16.672 -5.145 12.179 1.00 94.75 314 PRO A CA 1
ATOM 2490 C C . PRO A 1 314 ? -16.740 -3.689 11.708 1.00 94.75 314 PRO A C 1
ATOM 2492 O O . PRO A 1 314 ? -17.303 -2.837 12.396 1.00 94.75 314 PRO A O 1
ATOM 2495 N N . ILE A 1 315 ? -16.243 -3.402 10.502 1.00 94.19 315 ILE A N 1
ATOM 2496 C CA . ILE A 1 315 ? -16.217 -2.027 9.969 1.00 94.19 315 ILE A CA 1
ATOM 2497 C C . ILE A 1 315 ? -17.623 -1.413 9.848 1.00 94.19 315 ILE A C 1
ATOM 2499 O O . ILE A 1 315 ? -17.803 -0.206 10.006 1.00 94.19 315 ILE A O 1
ATOM 2503 N N . ALA A 1 316 ? -18.652 -2.250 9.667 1.00 92.25 316 ALA A N 1
ATOM 2504 C CA . ALA A 1 316 ? -20.048 -1.823 9.675 1.00 92.25 316 ALA A CA 1
ATOM 2505 C C . ALA A 1 316 ? -20.494 -1.168 10.994 1.00 92.25 316 ALA A C 1
ATOM 2507 O O . ALA A 1 316 ? -21.429 -0.370 10.986 1.00 92.25 316 ALA A O 1
ATOM 2508 N N . ASP A 1 317 ? -19.856 -1.473 12.127 1.00 87.69 317 ASP A N 1
ATOM 2509 C CA . ASP A 1 317 ? -20.189 -0.836 13.404 1.00 87.69 317 ASP A CA 1
ATOM 2510 C C . ASP A 1 317 ? -19.606 0.579 13.526 1.00 87.69 317 ASP A C 1
ATOM 2512 O O . ASP A 1 317 ? -20.232 1.426 14.174 1.00 87.69 317 ASP A O 1
ATOM 2516 N N . ALA A 1 318 ? -18.489 0.861 12.843 1.00 84.69 318 ALA A N 1
ATOM 2517 C CA . ALA A 1 318 ? -17.949 2.213 12.696 1.00 84.69 318 ALA A CA 1
ATOM 2518 C C . ALA A 1 318 ? -18.823 3.081 11.784 1.00 84.69 318 ALA A C 1
ATOM 2520 O O . ALA A 1 318 ? -19.057 4.244 12.089 1.00 84.69 318 ALA A O 1
ATOM 2521 N N . LEU A 1 319 ? -19.412 2.506 10.731 1.00 84.81 319 LEU A N 1
ATOM 2522 C CA . LEU A 1 319 ? -20.372 3.222 9.879 1.00 84.81 319 LEU A CA 1
ATOM 2523 C C . LEU A 1 319 ? -21.615 3.707 10.646 1.00 84.81 319 LEU A C 1
ATOM 2525 O O . LEU A 1 319 ? -22.201 4.715 10.277 1.00 84.81 319 LEU A O 1
ATOM 2529 N N . LYS A 1 320 ? -21.997 3.036 11.741 1.00 85.38 320 LYS A N 1
ATOM 2530 C CA . LYS A 1 320 ? -23.111 3.452 12.619 1.00 85.38 320 LYS A CA 1
ATOM 2531 C C . LYS A 1 320 ? -22.757 4.611 13.561 1.00 85.38 320 LYS A C 1
ATOM 2533 O O . LYS A 1 320 ? -23.552 4.913 14.450 1.00 85.38 320 LYS A O 1
ATOM 2538 N N . LEU A 1 321 ? -21.534 5.133 13.496 1.00 79.44 321 LEU A N 1
ATOM 2539 C CA . LEU A 1 321 ? -21.092 6.300 14.262 1.00 79.44 321 LEU A CA 1
ATOM 2540 C C . LEU A 1 321 ? -21.064 7.576 13.424 1.00 79.44 321 LEU A C 1
ATOM 2542 O O . LEU A 1 321 ? -20.761 8.620 13.988 1.00 79.44 321 LEU A O 1
ATOM 2546 N N . LEU A 1 322 ? -21.344 7.501 12.122 1.00 74.00 322 LEU A N 1
ATOM 2547 C CA . LEU A 1 322 ? -21.625 8.672 11.290 1.00 74.00 322 LEU A CA 1
ATOM 2548 C C . LEU A 1 322 ? -23.063 9.150 11.512 1.00 74.00 322 LEU A C 1
ATOM 2550 O O . LEU A 1 322 ? -23.253 10.384 11.530 1.00 74.00 322 LEU A O 1
#

Radius of gyration: 27.17 Å; chains: 1; bounding box: 52×52×80 Å